Protein AF-0000000075760990 (afdb_homodimer)

Organism: Stutzerimonas stutzeri (strain A1501) (NCBI:txid379731)

Secondary structure (DSSP, 8-state):
--HHHHHHHHHHHHHHHHHHHHHHTT-HHHHHTTEEEEEEEE-SBSSS-EEHHHHHHHHHHHHHHH--S--EEEEEEEEEEEETTEEEEEEEEEEEEE-TTS-EEEEEEEEEEEEEEETTEEEEEEEEEE--B-TTT-BB-TT--SS------/--HHHHHHHHHHHHHHHHHHHHHHTT-HHHHHTTEEEEEEEE-SBSSS-EEHHHHHHHHHHHHHHH--S--EEEEEEEEEEEETTEEEEEEEEEEEEE-TTS-EEEEEEEEEEEEEEETTEEEEEEEEEE--B-TTT-BB-TT--SS------

Foldseek 3Di:
DDPVFVVVVVQVVVLVVQCQVCLQVVPLVSNLVQADQQAKECAADDDRIAGGSVRVSVVSVVVCVQQVFRKGKDWAPWDKDDDVQKIKIKTKIWIWHADPVGDIAIFIKIKMFMWGQDPNDTHTRYIHIHFDADPVVRGGPRPDDPPDPPPPD/DDPVFVVVVVQVVVLVVQCQVCLQVVPLVSNLVQADQQAKECAADDDRIAGGSVRVSVVSVVVCVQQVFRKGKDWAPWDKDDDVQKIKIKTKIWIWGADPVGDIAIFIKIKMFMWGQDPNDTHTRYIHIHFDADPVVRGGPRPDDPPPPPPPD

Structure (mmCIF, N/CA/C/O backbone):
data_AF-0000000075760990-model_v1
#
loop_
_entity.id
_entity.type
_entity.pdbx_description
1 polymer 'Ketosteroid isomerase'
#
loop_
_atom_site.group_PDB
_atom_site.id
_atom_site.type_symbol
_atom_site.label_atom_id
_atom_site.label_alt_id
_atom_site.label_comp_id
_atom_site.label_asym_id
_atom_site.label_entity_id
_atom_site.label_seq_id
_atom_site.pdbx_PDB_ins_code
_atom_site.Cartn_x
_atom_site.Cartn_y
_atom_site.Cartn_z
_atom_site.occupancy
_atom_site.B_iso_or_equiv
_atom_site.auth_seq_id
_atom_site.auth_comp_id
_atom_site.auth_asym_id
_atom_site.auth_atom_id
_atom_site.pdbx_PDB_model_num
ATOM 1 N N . MET A 1 1 ? 19.828 6.887 -15.773 1 58.31 1 MET A N 1
ATOM 2 C CA . MET A 1 1 ? 19.766 5.617 -15.062 1 58.31 1 MET A CA 1
ATOM 3 C C . MET A 1 1 ? 20.891 4.68 -15.508 1 58.31 1 MET A C 1
ATOM 5 O O . MET A 1 1 ? 21.109 4.5 -16.703 1 58.31 1 MET A O 1
ATOM 9 N N . ASN A 1 2 ? 21.781 4.129 -14.578 1 75.94 2 ASN A N 1
ATOM 10 C CA . ASN A 1 2 ? 22.906 3.303 -15 1 75.94 2 ASN A CA 1
ATOM 11 C C . ASN A 1 2 ? 22.453 1.914 -15.438 1 75.94 2 ASN A C 1
ATOM 13 O O . ASN A 1 2 ? 21.266 1.573 -15.305 1 75.94 2 ASN A O 1
ATOM 17 N N . ASN A 1 3 ? 23.25 1.277 -16.219 1 80.38 3 ASN A N 1
ATOM 18 C CA . ASN A 1 3 ? 22.953 -0.013 -16.828 1 80.38 3 ASN A CA 1
ATOM 19 C C . ASN A 1 3 ? 22.453 -1.023 -15.805 1 80.38 3 ASN A C 1
ATOM 21 O O . ASN A 1 3 ? 21.547 -1.8 -16.078 1 80.38 3 ASN A O 1
ATOM 25 N N . THR A 1 4 ? 23 -0.932 -14.664 1 82.56 4 THR A N 1
ATOM 26 C CA . THR A 1 4 ? 22.609 -1.869 -13.617 1 82.56 4 THR A CA 1
ATOM 27 C C . THR A 1 4 ? 21.172 -1.619 -13.172 1 82.56 4 THR A C 1
ATOM 29 O O . THR A 1 4 ? 20.406 -2.562 -12.977 1 82.56 4 THR A O 1
ATOM 32 N N . THR A 1 5 ? 20.859 -0.318 -13.125 1 87.06 5 THR A N 1
ATOM 33 C CA . THR A 1 5 ? 19.516 0.036 -12.719 1 87.06 5 THR A CA 1
ATOM 34 C C . THR A 1 5 ? 18.5 -0.42 -13.766 1 87.06 5 THR A C 1
ATOM 36 O O . THR A 1 5 ? 17.406 -0.891 -13.422 1 87.06 5 THR A O 1
ATOM 39 N N . ARG A 1 6 ? 18.891 -0.299 -15.016 1 91 6 ARG A N 1
ATOM 40 C CA . ARG A 1 6 ? 18 -0.724 -16.094 1 91 6 ARG A CA 1
ATOM 41 C C . ARG A 1 6 ? 17.812 -2.238 -16.078 1 91 6 ARG A C 1
ATOM 43 O O . ARG A 1 6 ? 16.719 -2.734 -16.328 1 91 6 ARG A O 1
ATOM 50 N N . GLN A 1 7 ? 18.875 -2.928 -15.805 1 93.94 7 GLN A N 1
ATOM 51 C CA . GLN A 1 7 ? 18.797 -4.383 -15.719 1 93.94 7 GLN A CA 1
ATOM 52 C C . GLN A 1 7 ? 17.922 -4.816 -14.547 1 93.94 7 GLN A C 1
ATOM 54 O O . GLN A 1 7 ? 17.141 -5.758 -14.672 1 93.94 7 GLN A O 1
ATOM 59 N N . ASP A 1 8 ? 18.125 -4.152 -13.484 1 96.94 8 ASP A N 1
ATOM 60 C CA . ASP A 1 8 ? 17.328 -4.457 -12.297 1 96.94 8 ASP A CA 1
ATOM 61 C C . ASP A 1 8 ? 15.852 -4.176 -12.547 1 96.94 8 ASP A C 1
ATOM 63 O O . ASP A 1 8 ? 14.992 -4.969 -12.164 1 96.94 8 ASP A O 1
ATOM 67 N N . GLU A 1 9 ? 15.578 -3.068 -13.164 1 97.38 9 GLU A N 1
ATOM 68 C CA . GLU A 1 9 ? 14.195 -2.744 -13.516 1 97.38 9 GLU A CA 1
ATOM 69 C C . GLU A 1 9 ? 13.594 -3.816 -14.414 1 97.38 9 GLU A C 1
ATOM 71 O O . GLU A 1 9 ? 12.453 -4.246 -14.203 1 97.38 9 GLU A O 1
ATOM 76 N N . THR A 1 10 ? 14.305 -4.25 -15.414 1 97.75 10 THR A N 1
ATOM 77 C CA . THR A 1 10 ? 13.844 -5.281 -16.328 1 97.75 10 THR A CA 1
ATOM 78 C C . THR A 1 10 ? 13.562 -6.582 -15.586 1 97.75 10 THR A C 1
ATOM 80 O O . THR A 1 10 ? 12.539 -7.227 -15.812 1 97.75 10 THR A O 1
ATOM 83 N N . ALA A 1 11 ? 14.477 -6.957 -14.695 1 97.94 11 ALA A N 1
ATOM 84 C CA . ALA A 1 11 ? 14.297 -8.18 -13.914 1 97.94 11 ALA A CA 1
ATOM 85 C C . ALA A 1 11 ? 13.023 -8.117 -13.078 1 97.94 11 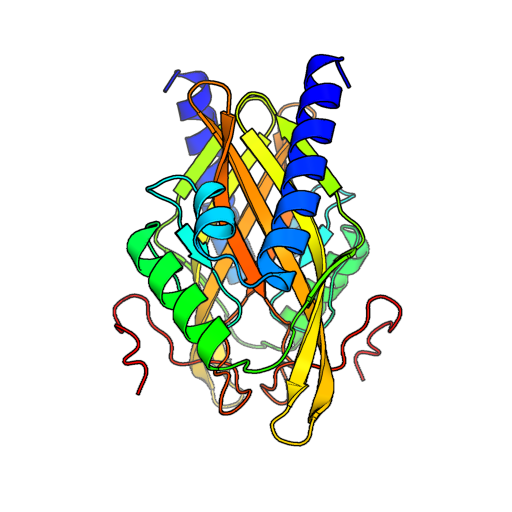ALA A C 1
ATOM 87 O O . ALA A 1 11 ? 12.273 -9.094 -13.008 1 97.94 11 ALA A O 1
ATOM 88 N N . ILE A 1 12 ? 12.758 -7.008 -12.5 1 98.56 12 ILE A N 1
ATOM 89 C CA . ILE A 1 12 ? 11.594 -6.844 -11.641 1 98.56 12 ILE A CA 1
ATOM 90 C C . ILE A 1 12 ? 10.32 -6.855 -12.477 1 98.56 12 ILE A C 1
ATOM 92 O O . ILE A 1 12 ? 9.305 -7.441 -12.078 1 98.56 12 ILE A O 1
ATOM 96 N N . ARG A 1 13 ? 10.32 -6.246 -13.656 1 98.56 13 ARG A N 1
ATOM 97 C CA . ARG A 1 13 ? 9.172 -6.305 -14.555 1 98.56 13 ARG A CA 1
ATOM 98 C C . ARG A 1 13 ? 8.891 -7.742 -14.984 1 98.56 13 ARG A C 1
ATOM 100 O O . ARG A 1 13 ? 7.727 -8.148 -15.055 1 98.56 13 ARG A O 1
ATOM 107 N N . GLN A 1 14 ? 9.938 -8.5 -15.195 1 98.5 14 GLN A N 1
ATOM 108 C CA . GLN A 1 14 ? 9.773 -9.906 -15.547 1 98.5 14 GLN A CA 1
ATOM 109 C C . GLN A 1 14 ? 9.172 -10.703 -14.391 1 98.5 14 GLN A C 1
ATOM 111 O O . GLN A 1 14 ? 8.406 -11.641 -14.602 1 98.5 14 GLN A O 1
ATOM 116 N N . LEU A 1 15 ? 9.555 -10.344 -13.211 1 98.62 15 LEU A N 1
ATOM 117 C CA . LEU A 1 15 ? 8.992 -11 -12.039 1 98.62 15 LEU A CA 1
ATOM 118 C C . LEU A 1 15 ? 7.504 -10.688 -11.906 1 98.62 15 LEU A C 1
ATOM 120 O O . LEU A 1 15 ? 6.727 -11.539 -11.469 1 98.62 15 LEU A O 1
ATOM 124 N N . HIS A 1 16 ? 7.074 -9.492 -12.266 1 98.69 16 HIS A N 1
ATOM 125 C CA . HIS A 1 16 ? 5.648 -9.18 -12.281 1 98.69 16 HIS A CA 1
ATOM 126 C C . HIS A 1 16 ? 4.914 -10.016 -13.328 1 98.69 16 HIS A C 1
ATOM 128 O O . HIS A 1 16 ? 3.82 -10.523 -13.062 1 98.69 16 HIS A O 1
ATOM 134 N N . ASP A 1 17 ? 5.52 -10.188 -14.508 1 98.5 17 ASP A N 1
ATOM 135 C CA . ASP A 1 17 ? 4.934 -11.047 -15.523 1 98.5 17 ASP A CA 1
ATOM 136 C C . ASP A 1 17 ? 4.773 -12.477 -15.016 1 98.5 17 ASP A C 1
ATOM 138 O O . ASP A 1 17 ? 3.727 -13.102 -15.211 1 98.5 17 ASP A O 1
ATOM 142 N N . ALA A 1 18 ? 5.809 -12.953 -14.391 1 98.44 18 ALA A N 1
ATOM 143 C CA . ALA A 1 18 ? 5.793 -14.312 -13.852 1 98.44 18 ALA A CA 1
ATOM 144 C C . ALA A 1 18 ? 4.715 -14.469 -12.781 1 98.44 18 ALA A C 1
ATOM 146 O O . ALA A 1 18 ? 4.086 -15.523 -12.672 1 98.44 18 ALA A O 1
ATOM 147 N N . PHE A 1 19 ? 4.539 -13.484 -12.023 1 98.5 19 PHE A N 1
ATOM 148 C CA . PHE A 1 19 ? 3.512 -13.484 -10.992 1 98.5 19 PHE A CA 1
ATOM 149 C C . PHE A 1 19 ? 2.123 -13.602 -11.602 1 98.5 19 PHE A C 1
ATOM 151 O O . PHE A 1 19 ? 1.311 -14.414 -11.156 1 98.5 19 PHE A O 1
ATOM 158 N N . GLU A 1 20 ? 1.81 -12.82 -12.625 1 97.69 20 GLU A N 1
ATOM 159 C CA . GLU A 1 20 ? 0.527 -12.883 -13.312 1 97.69 20 GLU A CA 1
ATOM 160 C C . GLU A 1 20 ? 0.263 -14.289 -13.859 1 97.69 20 GLU A C 1
ATOM 162 O O . GLU A 1 20 ? -0.843 -14.812 -13.727 1 97.69 20 GLU A O 1
ATOM 167 N N . GLN A 1 21 ? 1.281 -14.859 -14.453 1 97.5 21 GLN A N 1
ATOM 168 C CA . GLN A 1 21 ? 1.153 -16.203 -14.992 1 97.5 21 GLN A CA 1
ATOM 169 C C . GLN A 1 21 ? 0.875 -17.219 -13.883 1 97.5 21 GLN A C 1
ATOM 171 O O . GLN A 1 21 ? 0.063 -18.141 -14.062 1 97.5 21 GLN A O 1
ATOM 176 N N . ALA A 1 22 ? 1.604 -17.047 -12.75 1 97.62 22 ALA A N 1
ATOM 177 C CA . ALA A 1 22 ? 1.425 -17.953 -11.625 1 97.62 22 ALA A CA 1
ATOM 178 C C . ALA A 1 22 ? 0.008 -17.859 -11.062 1 97.62 22 ALA A C 1
ATOM 180 O O . ALA A 1 22 ? -0.585 -18.875 -10.695 1 97.62 22 ALA A O 1
ATOM 181 N N . ILE A 1 23 ? -0.559 -16.703 -10.992 1 96.19 23 ILE A N 1
ATOM 182 C CA . ILE A 1 23 ? -1.923 -16.5 -10.516 1 96.19 23 ILE A CA 1
ATOM 183 C C . ILE A 1 23 ? -2.904 -17.188 -11.461 1 96.19 23 ILE A C 1
ATOM 185 O O . ILE A 1 23 ? -3.791 -17.922 -11.016 1 96.19 23 ILE A O 1
ATOM 189 N N . GLY A 1 24 ? -2.766 -16.922 -12.766 1 94.19 24 GLY A N 1
ATOM 190 C CA . GLY A 1 24 ? -3.637 -17.562 -13.742 1 94.19 24 GLY A CA 1
ATOM 191 C C . GLY A 1 24 ? -3.617 -19.078 -13.664 1 94.19 24 GLY A C 1
ATOM 192 O O . GLY A 1 24 ? -4.645 -19.719 -13.875 1 94.19 24 GLY A O 1
ATOM 193 N N . ALA A 1 25 ? -2.471 -19.625 -13.352 1 94.88 25 ALA A N 1
ATOM 194 C CA . ALA A 1 25 ? -2.295 -21.062 -13.25 1 94.88 25 ALA A CA 1
ATOM 195 C C . ALA A 1 25 ? -2.646 -21.578 -11.859 1 94.88 25 ALA A C 1
ATOM 197 O O . ALA A 1 25 ? -2.584 -22.781 -11.586 1 94.88 25 ALA A O 1
ATOM 198 N N . LYS A 1 26 ? -2.91 -20.688 -10.953 1 94.56 26 LYS A N 1
ATOM 199 C CA . LYS A 1 26 ? -3.117 -20.984 -9.539 1 94.56 26 LYS A CA 1
ATOM 200 C C . LYS A 1 26 ? -1.953 -21.797 -8.977 1 94.56 26 LYS A C 1
ATOM 202 O O . LYS A 1 26 ? -2.16 -22.781 -8.258 1 94.56 26 LYS A O 1
ATOM 207 N N . ASP A 1 27 ? -0.827 -21.438 -9.398 1 97 27 ASP A N 1
ATOM 208 C CA . ASP A 1 27 ? 0.407 -22.078 -8.953 1 97 27 ASP A CA 1
ATOM 209 C C . ASP A 1 27 ? 0.958 -21.406 -7.699 1 97 27 ASP A C 1
ATOM 211 O O . ASP A 1 27 ? 1.778 -20.5 -7.789 1 97 27 ASP A O 1
ATOM 215 N N . LEU A 1 28 ? 0.534 -21.906 -6.547 1 97.69 28 LEU A N 1
ATOM 216 C CA . LEU A 1 28 ? 0.852 -21.281 -5.266 1 97.69 28 LEU A CA 1
ATOM 217 C C . LEU A 1 28 ? 2.355 -21.312 -5.012 1 97.69 28 LEU A C 1
ATOM 219 O O . LEU A 1 28 ? 2.916 -20.328 -4.5 1 97.69 28 LEU A O 1
ATOM 223 N N . ASP A 1 29 ? 3.002 -22.344 -5.332 1 98.44 29 ASP A N 1
ATOM 224 C CA . ASP A 1 29 ? 4.441 -22.438 -5.109 1 98.44 29 ASP A CA 1
ATOM 225 C C . ASP A 1 29 ? 5.188 -21.359 -5.887 1 98.44 29 ASP A C 1
ATOM 227 O O . ASP A 1 29 ? 6.109 -20.719 -5.359 1 98.44 29 ASP A O 1
ATOM 231 N N . ARG A 1 30 ? 4.859 -21.156 -7.133 1 98.19 30 ARG A N 1
ATOM 232 C CA . ARG A 1 30 ? 5.492 -20.141 -7.953 1 98.19 30 ARG A CA 1
ATOM 233 C C . ARG A 1 30 ? 5.207 -18.734 -7.398 1 98.19 30 ARG A C 1
ATOM 235 O O . ARG A 1 30 ? 6.074 -17.859 -7.434 1 98.19 30 ARG A O 1
ATOM 242 N N . ILE A 1 31 ? 3.99 -18.531 -6.926 1 98.38 31 ILE A N 1
ATOM 243 C CA . ILE A 1 31 ? 3.643 -17.266 -6.301 1 98.38 31 ILE A CA 1
ATOM 244 C C . ILE A 1 31 ? 4.52 -17.031 -5.074 1 98.38 31 ILE A C 1
ATOM 246 O O . ILE A 1 31 ? 5.172 -15.992 -4.953 1 98.38 31 ILE A O 1
ATOM 250 N N . MET A 1 32 ? 4.609 -18.016 -4.219 1 98.62 32 MET A N 1
ATOM 251 C CA . MET A 1 32 ? 5.293 -17.859 -2.938 1 98.62 32 MET A CA 1
ATOM 252 C C . MET A 1 32 ? 6.797 -17.734 -3.135 1 98.62 32 MET A C 1
ATOM 254 O O . MET A 1 32 ? 7.484 -17.125 -2.316 1 98.62 32 MET A O 1
ATOM 258 N N . ALA A 1 33 ? 7.344 -18.25 -4.23 1 98.19 33 ALA A N 1
ATOM 259 C CA . ALA A 1 33 ? 8.773 -18.203 -4.516 1 98.19 33 ALA A CA 1
ATOM 260 C C . ALA A 1 33 ? 9.266 -16.766 -4.668 1 98.19 33 ALA A C 1
ATOM 262 O O . ALA A 1 33 ? 10.469 -16.5 -4.594 1 98.19 33 ALA A O 1
ATOM 263 N N . GLN A 1 34 ? 8.406 -15.852 -4.855 1 98.5 34 GLN A N 1
ATOM 264 C CA . GLN A 1 34 ? 8.812 -14.469 -5.066 1 98.5 34 GLN A CA 1
ATOM 265 C C . GLN A 1 34 ? 9 -13.742 -3.734 1 98.5 34 GLN A C 1
ATOM 267 O O . GLN A 1 34 ? 9.609 -12.664 -3.688 1 98.5 34 GLN A O 1
ATOM 272 N N . TYR A 1 35 ? 8.453 -14.312 -2.684 1 98.75 35 TYR A N 1
ATOM 273 C CA . TYR A 1 35 ? 8.461 -13.594 -1.411 1 98.75 35 TYR A CA 1
ATOM 274 C C . TYR A 1 35 ? 9.68 -13.969 -0.583 1 98.75 35 TYR A C 1
ATOM 276 O O . TYR A 1 35 ? 10.117 -15.125 -0.588 1 98.75 35 TYR A O 1
ATOM 284 N N . ALA A 1 36 ? 10.297 -12.977 0.121 1 98.69 36 ALA A N 1
ATOM 285 C CA . ALA A 1 36 ? 11.258 -13.258 1.19 1 98.69 36 ALA A CA 1
ATOM 286 C C . ALA A 1 36 ? 10.578 -13.977 2.354 1 98.69 36 ALA A C 1
ATOM 288 O O . ALA A 1 36 ? 9.391 -13.773 2.609 1 98.69 36 ALA A O 1
ATOM 289 N N . PRO A 1 37 ? 11.312 -14.758 3.102 1 98.12 37 PRO A N 1
ATOM 290 C CA . PRO A 1 37 ? 10.711 -15.5 4.211 1 98.12 37 PRO A CA 1
ATOM 291 C C . PRO A 1 37 ? 10.062 -14.594 5.254 1 98.12 37 PRO A C 1
ATOM 293 O O . PRO A 1 37 ? 9.102 -14.992 5.91 1 98.12 37 PRO A O 1
ATOM 296 N N . ASP A 1 38 ? 10.547 -13.367 5.395 1 98.19 38 ASP A N 1
ATOM 297 C CA . ASP A 1 38 ? 10.07 -12.453 6.426 1 98.19 38 ASP A CA 1
ATOM 298 C C . ASP A 1 38 ? 9.156 -11.383 5.832 1 98.19 38 ASP A C 1
ATOM 300 O O . ASP A 1 38 ? 9.023 -10.289 6.383 1 98.19 38 ASP A O 1
ATOM 304 N N . VAL A 1 39 ? 8.562 -11.68 4.684 1 98.75 39 VAL A N 1
ATOM 305 C CA . VAL A 1 39 ? 7.656 -10.742 4.027 1 98.75 39 VAL A CA 1
ATOM 306 C C . VAL A 1 39 ? 6.574 -10.289 5.008 1 98.75 39 VAL A C 1
ATOM 308 O O . VAL A 1 39 ? 6.09 -11.086 5.816 1 98.75 39 VAL A O 1
ATOM 311 N N . VAL A 1 40 ? 6.234 -9.039 4.98 1 98.75 40 VAL A N 1
ATOM 312 C CA . VAL A 1 40 ? 5.035 -8.5 5.609 1 98.75 40 VAL A CA 1
ATOM 313 C C . VAL A 1 40 ? 4.082 -7.969 4.539 1 98.75 40 VAL A C 1
ATOM 315 O O . VAL A 1 40 ? 4.453 -7.102 3.744 1 98.75 40 VAL A O 1
ATOM 318 N N . ALA A 1 41 ? 2.873 -8.516 4.57 1 98.75 41 ALA A N 1
ATOM 319 C CA . ALA A 1 41 ? 1.941 -8.195 3.49 1 98.75 41 ALA A CA 1
ATOM 320 C C . ALA A 1 41 ? 0.675 -7.539 4.031 1 98.75 41 ALA A C 1
ATOM 322 O O . ALA A 1 41 ? 0.163 -7.938 5.082 1 98.75 41 ALA A O 1
ATOM 323 N N . PHE A 1 42 ? 0.273 -6.496 3.371 1 98.62 42 PHE A N 1
ATOM 324 C CA . PHE A 1 42 ? -1.024 -5.848 3.527 1 98.62 42 PHE A CA 1
ATOM 325 C C . PHE A 1 42 ? -1.945 -6.195 2.363 1 98.62 42 PHE A C 1
ATOM 327 O O . PHE A 1 42 ? -1.968 -5.492 1.352 1 98.62 42 PHE A O 1
ATOM 334 N N . ASP A 1 43 ? -2.695 -7.281 2.484 1 97.56 43 ASP A N 1
ATOM 335 C CA . ASP A 1 43 ? -3.586 -7.699 1.405 1 97.56 43 ASP A CA 1
ATOM 336 C C . ASP A 1 43 ? -4.906 -6.93 1.455 1 97.56 43 ASP A C 1
ATOM 338 O O . ASP A 1 43 ? -5.25 -6.344 2.484 1 97.56 43 ASP A O 1
ATOM 342 N N . ALA A 1 44 ? -5.629 -6.922 0.303 1 95.38 44 ALA A N 1
ATOM 343 C CA . ALA A 1 44 ? -6.906 -6.219 0.234 1 95.38 44 ALA A CA 1
ATOM 344 C C . ALA A 1 44 ? -7.949 -6.883 1.13 1 95.38 44 ALA A C 1
ATOM 346 O O . ALA A 1 44 ? -8.859 -6.223 1.627 1 95.38 44 ALA A O 1
ATOM 347 N N . VAL A 1 45 ? -7.797 -8.172 1.292 1 90.81 45 VAL A N 1
ATOM 348 C CA . VAL A 1 45 ? -8.82 -8.992 1.929 1 90.81 45 VAL A CA 1
ATOM 349 C C . VAL A 1 45 ? -8.305 -9.523 3.26 1 90.81 45 VAL A C 1
ATOM 351 O O . VAL A 1 45 ? -7.152 -9.961 3.354 1 90.81 45 VAL A O 1
ATOM 354 N N . GLY A 1 46 ? -9.281 -9.391 4.227 1 88 46 GLY A N 1
ATOM 355 C CA . GLY A 1 46 ? -9.031 -10.188 5.414 1 88 46 GLY A CA 1
ATOM 356 C C . GLY A 1 46 ? -8.312 -9.414 6.508 1 88 46 GLY A C 1
ATOM 357 O O . GLY A 1 46 ? -8.781 -8.359 6.941 1 88 46 GLY A O 1
ATOM 358 N N . ALA A 1 47 ? -7.082 -9.867 6.934 1 90 47 ALA A N 1
ATOM 359 C CA . ALA A 1 47 ? -6.383 -9.406 8.133 1 90 47 ALA A CA 1
ATOM 360 C C . ALA A 1 47 ? -5.688 -8.07 7.879 1 90 47 ALA A C 1
ATOM 362 O O . ALA A 1 47 ? -5.43 -7.703 6.73 1 90 47 ALA A O 1
ATOM 363 N N . LEU A 1 48 ? -5.391 -7.426 8.953 1 95.12 48 LEU A N 1
ATOM 364 C CA . LEU A 1 48 ? -4.672 -6.156 8.898 1 95.12 48 LEU A CA 1
ATOM 365 C C . LEU A 1 48 ? -3.285 -6.348 8.289 1 95.12 48 LEU A C 1
ATOM 367 O O . LEU A 1 48 ? -2.797 -5.477 7.562 1 95.12 48 LEU A O 1
ATOM 371 N N . GLN A 1 49 ? -2.699 -7.426 8.633 1 97.38 49 GLN A N 1
ATOM 372 C CA . GLN A 1 49 ? -1.39 -7.742 8.07 1 97.38 49 GLN A CA 1
ATOM 373 C C . GLN A 1 49 ? -1.1 -9.234 8.156 1 97.38 49 GLN A C 1
ATOM 375 O O . GLN A 1 49 ? -1.681 -9.945 8.984 1 97.38 49 GLN A O 1
ATOM 380 N N . PHE A 1 50 ? -0.284 -9.758 7.281 1 97.62 50 PHE A N 1
ATOM 381 C CA . PHE A 1 50 ? 0.275 -11.109 7.273 1 97.62 50 PHE A CA 1
ATOM 382 C C . PHE A 1 50 ? 1.788 -11.062 7.457 1 97.62 50 PHE A C 1
ATOM 384 O O . PHE A 1 50 ? 2.484 -10.344 6.742 1 97.62 50 PHE A O 1
ATOM 391 N N . LYS A 1 51 ? 2.248 -11.875 8.406 1 97.88 51 LYS A N 1
ATOM 392 C CA . LYS A 1 51 ? 3.672 -11.852 8.719 1 97.88 51 LYS A CA 1
ATOM 393 C C . LYS A 1 51 ? 4.332 -13.188 8.383 1 97.88 51 LYS A C 1
ATOM 395 O O . LYS A 1 51 ? 4.004 -14.219 8.977 1 97.88 51 LYS A O 1
ATOM 400 N N . GLY A 1 52 ? 5.215 -13.062 7.383 1 98.44 52 GLY A N 1
ATOM 401 C CA . GLY A 1 52 ? 5.961 -14.25 6.98 1 98.44 52 GLY A CA 1
ATOM 402 C C . GLY A 1 52 ? 5.277 -15.039 5.883 1 98.44 52 GLY A C 1
ATOM 403 O O . GLY A 1 52 ? 4.066 -14.914 5.68 1 98.44 52 GLY A O 1
ATOM 404 N N . VAL A 1 53 ? 6.09 -15.875 5.211 1 98.31 53 VAL A N 1
ATOM 405 C CA . VAL A 1 53 ? 5.625 -16.578 4.027 1 98.31 53 VAL A CA 1
ATOM 406 C C . VAL A 1 53 ? 4.594 -17.641 4.43 1 98.31 53 VAL A C 1
ATOM 408 O O . VAL A 1 53 ? 3.678 -17.953 3.666 1 98.31 53 VAL A O 1
ATOM 411 N N . ALA A 1 54 ? 4.734 -18.188 5.586 1 98.31 54 ALA A N 1
ATOM 412 C CA . ALA A 1 54 ? 3.785 -19.219 6 1 98.31 54 ALA A CA 1
ATOM 413 C C . ALA A 1 54 ? 2.375 -18.656 6.109 1 98.31 54 ALA A C 1
ATOM 415 O O . ALA A 1 54 ? 1.426 -19.203 5.555 1 98.31 54 ALA A O 1
ATOM 416 N N . GLU A 1 55 ? 2.23 -17.547 6.809 1 97.94 55 GLU A N 1
ATOM 417 C CA . GLU A 1 55 ? 0.931 -16.906 6.961 1 97.94 55 GLU A CA 1
ATOM 418 C C . GLU A 1 55 ? 0.392 -16.438 5.613 1 97.94 55 GLU A C 1
ATOM 420 O O . GLU A 1 55 ? -0.797 -16.578 5.328 1 97.94 55 GLU A O 1
ATOM 425 N N . TYR A 1 56 ? 1.237 -15.914 4.824 1 98.38 56 TYR A N 1
ATOM 426 C CA . TYR A 1 56 ? 0.774 -15.359 3.559 1 98.38 56 TYR A CA 1
ATOM 427 C C . TYR A 1 56 ? 0.425 -16.469 2.568 1 98.38 56 TYR A C 1
ATOM 429 O O . TYR A 1 56 ? -0.484 -16.312 1.75 1 98.38 56 TYR A O 1
ATOM 437 N N . ARG A 1 57 ? 1.167 -17.562 2.645 1 98.56 57 ARG A N 1
ATOM 438 C CA . ARG A 1 57 ? 0.802 -18.719 1.84 1 98.56 57 ARG A CA 1
ATOM 439 C C . ARG A 1 57 ? -0.603 -19.203 2.184 1 98.56 57 ARG A C 1
ATOM 441 O O . ARG A 1 57 ? -1.398 -19.5 1.289 1 98.56 57 ARG A O 1
ATOM 448 N N . ALA A 1 58 ? -0.854 -19.297 3.459 1 98 58 ALA A N 1
ATOM 449 C CA . ALA A 1 58 ? -2.18 -19.719 3.896 1 98 58 ALA A CA 1
ATOM 450 C C . ALA A 1 58 ? -3.26 -18.781 3.377 1 98 58 ALA A C 1
ATOM 452 O O . ALA A 1 58 ? -4.344 -19.219 2.99 1 98 58 ALA A O 1
ATOM 453 N N . HIS A 1 59 ? -2.977 -17.562 3.385 1 96.69 59 HIS A N 1
ATOM 454 C CA . HIS A 1 59 ? -3.928 -16.562 2.881 1 96.69 59 HIS A CA 1
ATOM 455 C C . HIS A 1 59 ? -4.164 -16.75 1.385 1 96.69 59 HIS A C 1
ATOM 457 O O . HIS A 1 59 ? -5.309 -16.766 0.932 1 96.69 59 HIS A O 1
ATOM 463 N N . TRP A 1 60 ? -3.102 -16.828 0.59 1 96.5 60 TRP A N 1
ATOM 464 C CA . TRP A 1 60 ? -3.234 -17.047 -0.847 1 96.5 60 TRP A CA 1
ATOM 465 C C . TRP A 1 60 ? -4.031 -18.312 -1.136 1 96.5 60 TRP A C 1
ATOM 467 O O . TRP A 1 60 ? -4.863 -18.344 -2.049 1 96.5 60 TRP A O 1
ATOM 477 N N . GLN A 1 61 ? -3.744 -19.312 -0.359 1 96 61 GLN A N 1
ATOM 478 C CA . GLN A 1 61 ? -4.484 -20.562 -0.517 1 96 61 GLN A CA 1
ATOM 479 C C . GLN A 1 61 ? -5.98 -20.344 -0.296 1 96 61 GLN A C 1
ATOM 481 O O . GLN A 1 61 ? -6.805 -20.844 -1.071 1 96 61 GLN A O 1
ATOM 486 N N . ARG A 1 62 ? -6.316 -19.672 0.702 1 93 62 ARG A N 1
ATOM 487 C CA . ARG A 1 62 ? -7.715 -19.375 0.995 1 93 62 ARG A CA 1
ATOM 488 C C . ARG A 1 62 ? -8.352 -18.562 -0.131 1 93 62 ARG A C 1
ATOM 490 O O . ARG A 1 62 ? -9.5 -18.812 -0.508 1 93 62 ARG A O 1
ATOM 497 N N . CYS A 1 63 ? -7.688 -17.609 -0.646 1 91.44 63 CYS A N 1
ATOM 498 C CA . CYS A 1 63 ? -8.188 -16.797 -1.746 1 91.44 63 CYS A CA 1
ATOM 499 C C . CYS A 1 63 ? -8.492 -17.656 -2.969 1 91.44 63 CYS A C 1
ATOM 501 O O . CYS A 1 63 ? -9.508 -17.469 -3.631 1 91.44 63 CYS A O 1
ATOM 503 N N . PHE A 1 64 ? -7.605 -18.594 -3.248 1 90.69 64 PHE A N 1
ATOM 504 C CA . PHE A 1 64 ? -7.812 -19.469 -4.391 1 90.69 64 PHE A CA 1
ATOM 505 C C . PHE A 1 64 ? -9.023 -20.375 -4.164 1 90.69 64 PHE A C 1
ATOM 507 O O . PHE A 1 64 ? -9.734 -20.703 -5.109 1 90.69 64 PHE A O 1
ATOM 514 N N . GLU A 1 65 ? -9.234 -20.719 -2.982 1 87.62 65 GLU A N 1
ATOM 515 C CA . GLU A 1 65 ? -10.375 -21.578 -2.652 1 87.62 65 GLU A CA 1
ATOM 516 C C . GLU A 1 65 ? -11.688 -20.812 -2.773 1 87.62 65 GLU A C 1
ATOM 518 O O . GLU A 1 65 ? -12.719 -21.391 -3.115 1 87.62 65 GLU A O 1
ATOM 523 N N . PHE A 1 66 ? -11.609 -19.641 -2.447 1 82.38 66 PHE A N 1
ATOM 524 C CA . PHE A 1 66 ? -12.805 -18.812 -2.525 1 82.38 66 PHE A CA 1
ATOM 525 C C . PHE A 1 66 ? -13.133 -18.469 -3.975 1 82.38 66 PHE A C 1
ATOM 527 O O . PHE A 1 66 ? -14.312 -18.422 -4.352 1 82.38 66 PHE A O 1
ATOM 534 N N . CYS A 1 67 ? -12.141 -18.25 -4.707 1 78.31 67 CYS A N 1
ATOM 535 C CA . CYS A 1 67 ? -12.328 -17.938 -6.121 1 78.31 67 CYS A CA 1
ATOM 536 C C . CYS A 1 67 ? -12.219 -19.188 -6.977 1 78.31 67 CYS A C 1
ATOM 538 O O . CYS A 1 67 ? -11.141 -19.531 -7.465 1 78.31 67 CYS A O 1
ATOM 540 N N . GLN A 1 68 ? -13.188 -19.938 -7.238 1 72.62 68 GLN A N 1
ATOM 541 C CA . GLN A 1 68 ? -13.203 -21.25 -7.859 1 72.62 68 GLN A CA 1
ATOM 542 C C . GLN A 1 68 ? -12.93 -21.156 -9.359 1 72.62 68 GLN A C 1
ATOM 544 O O . GLN A 1 68 ? -12.438 -22.109 -9.969 1 72.62 68 GLN A O 1
ATOM 549 N N . GLY A 1 69 ? -13.125 -20.078 -9.961 1 77.25 69 GLY A N 1
ATOM 550 C CA . GLY A 1 69 ? -12.891 -19.953 -11.391 1 77.25 69 GLY A CA 1
ATOM 551 C C . GLY A 1 69 ? -11.508 -19.406 -11.719 1 77.25 69 GLY A C 1
ATOM 552 O O . GLY A 1 69 ? -10.688 -19.203 -10.82 1 77.25 69 GLY A O 1
ATOM 553 N N . GLU A 1 70 ? -11.203 -19.531 -13.062 1 84.12 70 GLU A N 1
ATOM 554 C CA . GLU A 1 70 ? -9.945 -18.953 -13.523 1 84.12 70 GLU A CA 1
ATOM 555 C C . GLU A 1 70 ? -9.883 -17.453 -13.242 1 84.12 70 GLU A C 1
ATOM 557 O O . GLU A 1 70 ? -10.609 -16.672 -13.852 1 84.12 70 GLU A O 1
ATOM 562 N N . GLY A 1 71 ? -9.148 -17.141 -12.227 1 86.88 71 GLY A N 1
ATOM 563 C CA . GLY A 1 71 ? -8.938 -15.727 -11.938 1 86.88 71 GLY A CA 1
ATOM 564 C C . GLY A 1 71 ? -7.746 -15.141 -12.664 1 86.88 71 GLY A C 1
ATOM 565 O O . GLY A 1 71 ? -7.004 -15.859 -13.336 1 86.88 71 GLY A O 1
ATOM 566 N N . PHE A 1 72 ? -7.676 -13.859 -12.648 1 92.06 72 PHE A N 1
ATOM 567 C CA . PHE A 1 72 ? -6.547 -13.195 -13.289 1 92.06 72 PHE A CA 1
ATOM 568 C C . PHE A 1 72 ? -6.16 -11.93 -12.531 1 92.06 72 PHE A C 1
ATOM 570 O O . PHE A 1 72 ? -6.977 -11.367 -11.797 1 92.06 72 PHE A O 1
ATOM 577 N N . PHE A 1 73 ? -4.934 -11.594 -12.633 1 95.75 73 PHE A N 1
ATOM 578 C CA . PHE A 1 73 ? -4.348 -10.297 -12.328 1 95.75 73 PHE A CA 1
ATOM 579 C C . PHE A 1 73 ? -3.654 -9.719 -13.555 1 95.75 73 PHE A C 1
ATOM 581 O O . PHE A 1 73 ? -2.811 -10.375 -14.172 1 95.75 73 PHE A O 1
ATOM 588 N N . GLU A 1 74 ? -4.051 -8.578 -13.898 1 96.56 74 GLU A N 1
ATOM 589 C CA . GLU A 1 74 ? -3.393 -7.84 -14.977 1 96.56 74 GLU A CA 1
ATOM 590 C C . GLU A 1 74 ? -2.779 -6.543 -14.453 1 96.56 74 GLU A C 1
ATOM 592 O O . GLU A 1 74 ? -3.48 -5.703 -13.891 1 96.56 74 GLU A O 1
ATOM 597 N N . THR A 1 75 ? -1.525 -6.449 -14.688 1 97.81 75 THR A N 1
ATOM 598 C CA . THR A 1 75 ? -0.799 -5.285 -14.195 1 97.81 75 THR A CA 1
ATOM 599 C C . THR A 1 75 ? -0.884 -4.129 -15.188 1 97.81 75 THR A C 1
ATOM 601 O O . THR A 1 75 ? -0.585 -4.301 -16.375 1 97.81 75 THR A O 1
ATOM 604 N N . HIS A 1 76 ? -1.277 -2.998 -14.727 1 97.31 76 HIS A N 1
ATOM 605 C CA . HIS A 1 76 ? -1.354 -1.758 -15.492 1 97.31 76 HIS A CA 1
ATOM 606 C C . HIS A 1 76 ? -0.575 -0.64 -14.805 1 97.31 76 HIS A C 1
ATOM 608 O O . HIS A 1 76 ? -0.467 -0.615 -13.578 1 97.31 76 HIS A O 1
ATOM 614 N N . GLU A 1 77 ? 0.042 0.303 -15.602 1 97.56 77 GLU A N 1
ATOM 615 C CA . GLU A 1 77 ? 0.76 1.487 -15.141 1 97.56 77 GLU A CA 1
ATOM 616 C C . GLU A 1 77 ? 1.868 1.114 -14.156 1 97.56 77 GLU A C 1
ATOM 618 O O . GLU A 1 77 ? 2.012 1.744 -13.109 1 97.56 77 GLU A O 1
ATOM 623 N N . LEU A 1 78 ? 2.562 0.05 -14.508 1 98.62 78 LEU A N 1
ATOM 624 C CA . LEU A 1 78 ? 3.66 -0.4 -13.664 1 98.62 78 LEU A CA 1
ATOM 625 C C . LEU A 1 78 ? 4.812 0.6 -13.688 1 98.62 78 LEU A C 1
ATOM 627 O O . LEU A 1 78 ? 5.273 0.992 -14.758 1 98.62 78 LEU A O 1
ATOM 631 N N . HIS A 1 79 ? 5.156 1.1 -12.523 1 98.62 79 HIS A N 1
ATOM 632 C CA . HIS A 1 79 ? 6.352 1.918 -12.336 1 98.62 79 HIS A CA 1
ATOM 633 C C . HIS A 1 79 ? 7.316 1.273 -11.352 1 98.62 79 HIS A C 1
ATOM 635 O O . HIS A 1 79 ? 6.91 0.855 -10.266 1 98.62 79 HIS A O 1
ATOM 641 N N . VAL A 1 80 ? 8.578 1.166 -11.766 1 98.62 80 VAL A N 1
ATOM 642 C CA . VAL A 1 80 ? 9.594 0.525 -10.938 1 98.62 80 VAL A CA 1
ATOM 643 C C . VAL A 1 80 ? 10.711 1.52 -10.625 1 98.62 80 VAL A C 1
ATOM 645 O O . VAL A 1 80 ? 11.305 2.1 -11.539 1 98.62 80 VAL A O 1
ATOM 648 N N . ASP A 1 81 ? 10.938 1.758 -9.328 1 97.88 81 ASP A N 1
ATOM 649 C CA . ASP A 1 81 ? 12.094 2.508 -8.844 1 97.88 81 ASP A CA 1
ATOM 650 C C . ASP A 1 81 ? 13.133 1.577 -8.227 1 97.88 81 ASP A C 1
ATOM 652 O O . ASP A 1 81 ? 12.797 0.703 -7.426 1 97.88 81 ASP A O 1
ATOM 656 N N . VAL A 1 82 ? 14.336 1.778 -8.625 1 97.31 82 VAL A N 1
ATOM 657 C CA . VAL A 1 82 ? 15.414 0.964 -8.078 1 97.31 82 VAL A CA 1
ATOM 658 C C . VAL A 1 82 ? 16.438 1.862 -7.398 1 97.31 82 VAL A C 1
ATOM 660 O O . VAL A 1 82 ? 16.859 2.881 -7.957 1 97.31 82 VAL A O 1
ATOM 663 N N . GLY A 1 83 ? 16.859 1.521 -6.176 1 94.69 83 GLY A N 1
ATOM 664 C CA . GLY A 1 83 ? 17.922 2.168 -5.414 1 94.69 83 GLY A CA 1
ATOM 665 C C . GLY A 1 83 ? 18.766 1.19 -4.625 1 94.69 83 GLY A C 1
ATOM 666 O O . GLY A 1 83 ? 18.422 0.814 -3.506 1 94.69 83 GLY A O 1
ATOM 667 N N . GLY A 1 84 ? 19.969 0.929 -5.199 1 92.75 84 GLY A N 1
ATOM 668 C CA . GLY A 1 84 ? 20.812 -0.045 -4.535 1 92.75 84 GLY A CA 1
ATOM 669 C C . GLY A 1 84 ? 20.188 -1.42 -4.438 1 92.75 84 GLY A C 1
ATOM 670 O O . GLY A 1 84 ? 19.781 -2.002 -5.449 1 92.75 84 GLY A O 1
ATOM 671 N N . GLU A 1 85 ? 20.031 -1.853 -3.195 1 95.31 85 GLU A N 1
ATOM 672 C CA . GLU A 1 85 ? 19.531 -3.201 -2.949 1 95.31 85 GLU A CA 1
ATOM 673 C C . GLU A 1 85 ? 18.031 -3.188 -2.654 1 95.31 85 GLU A C 1
ATOM 675 O O . GLU A 1 85 ? 17.484 -4.188 -2.193 1 95.31 85 GLU A O 1
ATOM 680 N N . LEU A 1 86 ? 17.422 -2.047 -2.883 1 97.81 86 LEU A N 1
ATOM 681 C CA . LEU A 1 86 ? 15.984 -1.91 -2.715 1 97.81 86 LEU A CA 1
ATOM 682 C C . LEU A 1 86 ? 15.32 -1.483 -4.02 1 97.81 86 LEU A C 1
ATOM 684 O O . LEU A 1 86 ? 15.953 -0.822 -4.852 1 97.81 86 LEU A O 1
ATOM 688 N N . ALA A 1 87 ? 14.141 -1.876 -4.188 1 98.56 87 ALA A N 1
ATOM 689 C CA . ALA A 1 87 ? 13.305 -1.412 -5.293 1 98.56 87 ALA A CA 1
ATOM 690 C C . ALA A 1 87 ? 11.836 -1.364 -4.887 1 98.56 87 ALA A C 1
ATOM 692 O O . ALA A 1 87 ? 11.438 -1.997 -3.906 1 98.56 87 ALA A O 1
ATOM 693 N N . CYS A 1 88 ? 11.109 -0.58 -5.602 1 98.75 88 CYS A N 1
ATOM 694 C CA . CYS A 1 88 ? 9.672 -0.48 -5.379 1 98.75 88 CYS A CA 1
ATOM 695 C C . CYS A 1 88 ? 8.906 -0.5 -6.695 1 98.75 88 CYS A C 1
ATOM 697 O O . CYS A 1 88 ? 9.297 0.172 -7.652 1 98.75 88 CYS A O 1
ATOM 699 N N . SER A 1 89 ? 7.906 -1.312 -6.703 1 98.88 89 SER A N 1
ATOM 700 C CA . SER A 1 89 ? 6.93 -1.307 -7.789 1 98.88 89 SER A CA 1
ATOM 701 C C . SER A 1 89 ? 5.594 -0.734 -7.324 1 98.88 89 SER A C 1
ATOM 703 O O . SER A 1 89 ? 5.086 -1.109 -6.266 1 98.88 89 SER A O 1
ATOM 705 N N . ARG A 1 90 ? 5.039 0.17 -8.039 1 98.75 90 ARG A N 1
ATOM 706 C CA . ARG A 1 90 ? 3.645 0.577 -7.898 1 98.75 90 ARG A CA 1
ATOM 707 C C . ARG A 1 90 ? 2.861 0.308 -9.18 1 98.75 90 ARG A C 1
ATOM 709 O O . ARG A 1 90 ? 3.393 0.465 -10.281 1 98.75 90 ARG A O 1
ATOM 716 N N . MET A 1 91 ? 1.586 -0.039 -9.008 1 98.69 91 MET A N 1
ATOM 717 C CA . MET A 1 91 ? 0.792 -0.431 -10.172 1 98.69 91 M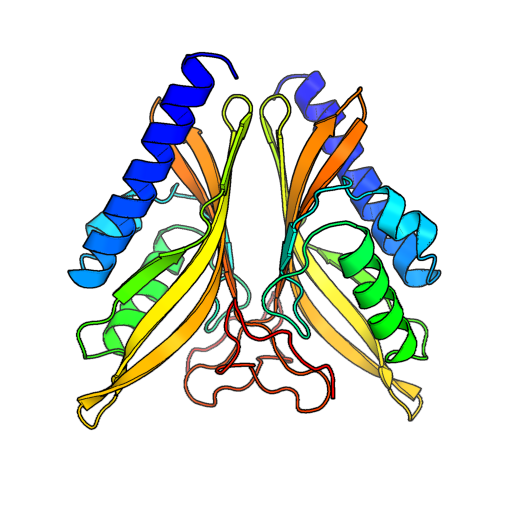ET A CA 1
ATOM 718 C C . MET A 1 91 ? -0.699 -0.369 -9.859 1 98.69 91 MET A C 1
ATOM 720 O O . MET A 1 91 ? -1.091 -0.336 -8.688 1 98.69 91 MET A O 1
ATOM 724 N N . LEU A 1 92 ? -1.467 -0.278 -10.875 1 97.94 92 LEU A N 1
ATOM 725 C CA . LEU A 1 92 ? -2.869 -0.675 -10.828 1 97.94 92 LEU A CA 1
ATOM 726 C C . LEU A 1 92 ? -3.045 -2.105 -11.328 1 97.94 92 LEU A C 1
ATOM 728 O O . LEU A 1 92 ? -2.4 -2.514 -12.297 1 97.94 92 LEU A O 1
ATOM 732 N N . THR A 1 93 ? -3.855 -2.838 -10.617 1 97.19 93 THR A N 1
ATOM 733 C CA . THR A 1 93 ? -4.098 -4.23 -10.969 1 97.19 93 THR A CA 1
ATOM 734 C C . THR A 1 93 ? -5.562 -4.453 -11.328 1 97.19 93 THR A C 1
ATOM 736 O O . THR A 1 93 ? -6.453 -4.207 -10.516 1 97.19 93 THR A O 1
ATOM 739 N N . HIS A 1 94 ? -5.801 -4.836 -12.57 1 95.56 94 HIS A N 1
ATOM 740 C CA . HIS A 1 94 ? -7.113 -5.34 -12.953 1 95.56 94 HIS A CA 1
ATOM 741 C C . HIS A 1 94 ? -7.25 -6.824 -12.633 1 95.56 94 HIS A C 1
ATOM 743 O O . HIS A 1 94 ? -6.477 -7.645 -13.133 1 95.56 94 HIS A O 1
ATOM 749 N N . CYS A 1 95 ? -8.188 -7.133 -11.773 1 93.81 95 CYS A N 1
ATOM 750 C CA . CYS A 1 95 ? -8.305 -8.516 -11.328 1 93.81 95 CYS A CA 1
ATOM 751 C C . CYS A 1 95 ? -9.75 -9 -11.414 1 93.81 95 CYS A C 1
ATOM 753 O O . CYS A 1 95 ? -10.672 -8.188 -11.508 1 93.81 95 CYS A O 1
ATOM 755 N N . GLY A 1 96 ? -9.82 -10.289 -11.547 1 89.56 96 GLY A N 1
ATOM 756 C CA . GLY A 1 96 ? -11.172 -10.828 -11.633 1 89.56 96 GLY A CA 1
ATOM 757 C C . GLY A 1 96 ? -11.203 -12.344 -11.766 1 89.56 96 GLY A C 1
ATOM 758 O O . GLY A 1 96 ? -10.156 -12.992 -11.789 1 89.56 96 GLY A O 1
ATOM 759 N N . GLY A 1 97 ? -12.469 -12.789 -11.711 1 86.94 97 GLY A N 1
ATOM 760 C CA . GLY A 1 97 ? -12.828 -14.188 -11.898 1 86.94 97 GLY A CA 1
ATOM 761 C C . GLY A 1 97 ? -14.32 -14.422 -11.961 1 86.94 97 GLY A C 1
ATOM 762 O O . GLY A 1 97 ? -15.109 -13.5 -11.742 1 86.94 97 GLY A O 1
ATOM 763 N N . PRO A 1 98 ? -14.609 -15.609 -12.391 1 86.62 98 PRO A N 1
ATOM 764 C CA . PRO A 1 98 ? -16.031 -15.938 -12.461 1 86.62 98 PRO A CA 1
ATOM 765 C C . PRO A 1 98 ? -16.672 -16.078 -11.086 1 86.62 98 PRO A C 1
ATOM 767 O O . PRO A 1 98 ? -16.016 -16.531 -10.141 1 86.62 98 PRO A O 1
ATOM 770 N N . ASN A 1 99 ? -17.906 -15.594 -10.977 1 81.12 99 ASN A N 1
ATOM 771 C CA . ASN A 1 99 ? -18.656 -15.891 -9.758 1 81.12 99 ASN A CA 1
ATOM 772 C C . ASN A 1 99 ? -19.234 -17.297 -9.797 1 81.12 99 ASN A C 1
ATOM 774 O O . ASN A 1 99 ? -18.875 -18.109 -10.656 1 81.12 99 ASN A O 1
ATOM 778 N N . ALA A 1 100 ? -20.094 -17.594 -8.789 1 80.19 100 ALA A N 1
ATOM 779 C CA . ALA A 1 100 ? -20.672 -18.922 -8.672 1 80.19 100 ALA A CA 1
ATOM 780 C C . ALA A 1 100 ? -21.531 -19.25 -9.898 1 80.19 100 ALA A C 1
ATOM 782 O O . ALA A 1 100 ? -21.656 -20.422 -10.266 1 80.19 100 ALA A O 1
ATOM 783 N N . GLU A 1 101 ? -22.062 -18.219 -10.578 1 85.88 101 GLU A N 1
ATOM 784 C CA . GLU A 1 101 ? -22.922 -18.391 -11.742 1 85.88 101 GLU A CA 1
ATOM 785 C C . GLU A 1 101 ? -22.109 -18.391 -13.031 1 85.88 101 GLU A C 1
ATOM 787 O O . GLU A 1 101 ? -22.656 -18.531 -14.125 1 85.88 101 GLU A O 1
ATOM 792 N N . GLY A 1 102 ? -20.875 -18.234 -12.898 1 84.56 102 GLY A N 1
ATOM 793 C CA . GLY A 1 102 ? -20.016 -18.234 -14.07 1 84.56 102 GLY A CA 1
ATOM 794 C C . GLY A 1 102 ? -19.859 -16.859 -14.695 1 84.56 102 GLY A C 1
ATOM 795 O O . GLY A 1 102 ? -19.188 -16.719 -15.719 1 84.56 102 GLY A O 1
ATOM 796 N N . GLU A 1 103 ? -20.422 -15.828 -14.086 1 87.94 103 GLU A N 1
ATOM 797 C CA . GLU A 1 103 ? -20.297 -14.461 -14.586 1 87.94 103 GLU A CA 1
ATOM 798 C C . GLU A 1 103 ? -18.984 -13.828 -14.141 1 87.94 103 GLU A C 1
ATOM 800 O O . GLU A 1 103 ? -18.609 -13.914 -12.969 1 87.94 103 GLU A O 1
ATOM 805 N N . MET A 1 104 ? -18.375 -13.133 -15.117 1 87.94 104 MET A N 1
ATOM 806 C CA . MET A 1 104 ? -17.094 -12.5 -14.812 1 87.94 104 MET A CA 1
ATOM 807 C C . MET A 1 104 ? -17.281 -11.273 -13.93 1 87.94 104 MET A C 1
ATOM 809 O O . MET A 1 104 ? -18.062 -10.383 -14.266 1 87.94 104 MET A O 1
ATOM 813 N N . GLN A 1 105 ? -16.609 -11.328 -12.82 1 86.81 105 GLN A N 1
ATOM 814 C CA . GLN A 1 105 ? -16.531 -10.164 -11.945 1 86.81 105 GLN A CA 1
ATOM 815 C C . GLN A 1 105 ? -15.109 -9.609 -11.898 1 86.81 105 GLN A C 1
ATOM 817 O O . GLN A 1 105 ? -14.141 -10.367 -11.781 1 86.81 105 GLN A O 1
ATOM 822 N N . THR A 1 106 ? -15.047 -8.289 -12.125 1 90.81 106 THR A N 1
ATOM 823 C CA . THR A 1 106 ? -13.719 -7.688 -12.125 1 90.81 106 THR A CA 1
ATOM 824 C C . THR A 1 106 ? -13.672 -6.484 -11.188 1 90.81 106 THR A C 1
ATOM 826 O O . THR A 1 106 ? -14.711 -5.977 -10.766 1 90.81 106 THR A O 1
ATOM 829 N N . ALA A 1 107 ? -12.516 -6.16 -10.836 1 91 107 ALA A N 1
ATOM 830 C CA . ALA A 1 107 ? -12.258 -4.984 -10.008 1 91 107 ALA A CA 1
ATOM 831 C C . ALA A 1 107 ? -10.875 -4.41 -10.281 1 91 107 ALA A C 1
ATOM 833 O O . ALA A 1 107 ? -10.039 -5.062 -10.914 1 91 107 ALA A O 1
ATOM 834 N N . TRP A 1 108 ? -10.766 -3.207 -9.938 1 94.25 108 TRP A N 1
ATOM 835 C CA . TRP A 1 108 ? -9.453 -2.561 -9.969 1 94.25 108 TRP A CA 1
ATOM 836 C C . TRP A 1 108 ? -8.906 -2.387 -8.555 1 94.25 108 TRP A C 1
ATOM 838 O O . TRP A 1 108 ? -9.609 -1.926 -7.656 1 94.25 108 TRP A O 1
ATOM 848 N N . MET A 1 109 ? -7.652 -2.783 -8.422 1 96.44 109 MET A N 1
ATOM 849 C CA . MET A 1 109 ? -6.918 -2.639 -7.168 1 96.44 109 MET A CA 1
ATOM 850 C C . MET A 1 109 ? -5.633 -1.847 -7.379 1 96.44 109 MET A C 1
ATOM 852 O O . MET A 1 109 ? -5.191 -1.663 -8.516 1 96.44 109 MET A O 1
ATOM 856 N N . ARG A 1 110 ? -5.129 -1.341 -6.324 1 98.25 110 ARG A N 1
ATOM 857 C CA . ARG A 1 110 ? -3.785 -0.77 -6.324 1 98.25 110 ARG A CA 1
ATOM 858 C C . ARG A 1 110 ? -2.781 -1.726 -5.688 1 98.25 110 ARG A C 1
ATOM 860 O O . ARG A 1 110 ? -3.107 -2.424 -4.723 1 98.25 110 ARG A O 1
ATOM 867 N N . GLY A 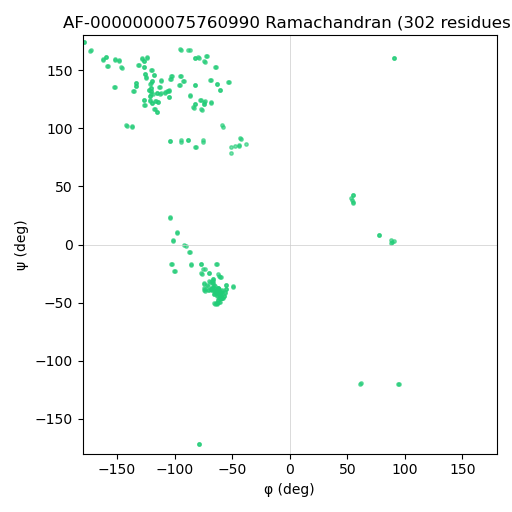1 111 ? -1.592 -1.73 -6.203 1 98.62 111 GLY A N 1
ATOM 868 C CA . GLY A 1 111 ? -0.538 -2.578 -5.668 1 98.62 111 GLY A CA 1
ATOM 869 C C . GLY A 1 111 ? 0.776 -1.845 -5.477 1 98.62 111 GLY A C 1
ATOM 870 O O . GLY A 1 111 ? 1.154 -1.01 -6.301 1 98.62 111 GLY A O 1
ATOM 871 N N . THR A 1 112 ? 1.399 -2.088 -4.359 1 98.88 112 THR A N 1
ATOM 872 C CA . THR A 1 112 ? 2.768 -1.679 -4.062 1 98.88 112 THR A CA 1
ATOM 873 C C . THR A 1 112 ? 3.605 -2.875 -3.623 1 98.88 112 THR A C 1
ATOM 875 O O . THR A 1 112 ? 3.199 -3.631 -2.738 1 98.88 112 THR A O 1
ATOM 878 N N . ARG A 1 113 ? 4.707 -3.123 -4.297 1 98.94 113 ARG A N 1
ATOM 879 C CA . ARG A 1 113 ? 5.637 -4.18 -3.908 1 98.94 113 ARG A CA 1
ATOM 880 C C . ARG A 1 113 ? 7.027 -3.617 -3.645 1 98.94 113 ARG A C 1
ATOM 882 O O . ARG A 1 113 ? 7.578 -2.896 -4.48 1 98.94 113 ARG A O 1
ATOM 889 N N . VAL A 1 114 ? 7.531 -3.939 -2.508 1 98.94 114 VAL A N 1
ATOM 890 C CA . VAL A 1 114 ? 8.891 -3.555 -2.143 1 98.94 114 VAL A CA 1
ATOM 891 C C . VAL A 1 114 ? 9.82 -4.766 -2.238 1 98.94 114 VAL A C 1
ATOM 893 O O . VAL A 1 114 ? 9.523 -5.824 -1.685 1 98.94 114 VAL A O 1
ATOM 896 N N . TRP A 1 115 ? 10.898 -4.578 -2.975 1 98.88 115 TRP A N 1
ATOM 897 C CA . TRP A 1 115 ? 11.852 -5.648 -3.264 1 98.88 115 TRP A CA 1
ATOM 898 C C . TRP A 1 115 ? 13.18 -5.395 -2.564 1 98.88 115 TRP A C 1
ATOM 900 O O . TRP A 1 115 ? 13.641 -4.254 -2.49 1 98.88 115 TRP A O 1
ATOM 910 N N . ALA A 1 116 ? 13.758 -6.418 -2.072 1 98.44 116 ALA A N 1
ATOM 911 C CA . ALA A 1 116 ? 15.148 -6.395 -1.631 1 98.44 116 ALA A CA 1
ATOM 912 C C . ALA A 1 116 ? 15.977 -7.441 -2.371 1 98.44 116 ALA A C 1
ATOM 914 O O . ALA A 1 116 ? 15.516 -8.562 -2.596 1 98.44 116 ALA A O 1
ATOM 915 N N . ARG A 1 117 ? 17.062 -7.02 -2.811 1 97.31 117 ARG A N 1
ATOM 916 C CA . ARG A 1 117 ? 18 -7.988 -3.387 1 97.31 117 ARG A CA 1
ATOM 917 C C . ARG A 1 117 ? 18.703 -8.781 -2.295 1 97.31 117 ARG A C 1
ATOM 919 O O . ARG A 1 117 ? 19.406 -8.211 -1.456 1 97.31 117 ARG A O 1
ATOM 926 N N . ARG A 1 118 ? 18.5 -10.016 -2.238 1 94.62 118 ARG A N 1
ATOM 927 C CA . ARG A 1 118 ? 19.125 -10.945 -1.301 1 94.62 118 ARG A CA 1
ATOM 928 C C . ARG A 1 118 ? 19.797 -12.102 -2.039 1 94.62 118 ARG A C 1
ATOM 930 O O . ARG A 1 118 ? 19.141 -12.82 -2.803 1 94.62 118 ARG A O 1
ATOM 937 N N . ASP A 1 119 ? 21.094 -12.227 -1.833 1 94.38 119 ASP A N 1
ATOM 938 C CA . ASP A 1 119 ? 21.875 -13.281 -2.475 1 94.38 119 ASP A CA 1
ATOM 939 C C . ASP A 1 119 ? 21.703 -13.234 -3.992 1 94.38 119 ASP A C 1
ATOM 941 O O . ASP A 1 119 ? 21.453 -14.266 -4.621 1 94.38 119 ASP A O 1
ATOM 945 N N . GLY A 1 120 ? 21.609 -12.102 -4.5 1 94.88 120 GLY A N 1
ATOM 946 C CA . GLY A 1 120 ? 21.609 -11.891 -5.938 1 94.88 120 GLY A CA 1
ATOM 947 C C . GLY A 1 120 ? 20.234 -11.984 -6.562 1 94.88 120 GLY A C 1
ATOM 948 O O . GLY A 1 120 ? 20.078 -11.82 -7.773 1 94.88 120 GLY A O 1
ATOM 949 N N . GLU A 1 121 ? 19.266 -12.203 -5.75 1 97.19 121 GLU A N 1
ATOM 950 C CA . GLU A 1 121 ? 17.906 -12.336 -6.258 1 97.19 121 GLU A CA 1
ATOM 951 C C . GLU A 1 121 ? 16.969 -11.289 -5.648 1 97.19 121 GLU A C 1
ATOM 953 O O . GLU A 1 121 ? 17.078 -10.984 -4.461 1 97.19 121 GLU A O 1
ATOM 958 N N . TRP A 1 122 ? 16.141 -10.766 -6.496 1 98.5 122 TRP A N 1
ATOM 959 C CA . TRP A 1 122 ? 15.109 -9.867 -5.996 1 98.5 122 TRP A CA 1
ATOM 960 C C . TRP A 1 122 ? 13.977 -10.656 -5.355 1 98.5 122 TRP A C 1
ATOM 962 O O . TRP A 1 122 ? 13.414 -11.57 -5.969 1 98.5 122 TRP A O 1
ATOM 972 N N . LYS A 1 123 ? 13.68 -10.336 -4.094 1 98.81 123 LYS A N 1
ATOM 973 C CA . LYS A 1 123 ? 12.562 -10.922 -3.355 1 9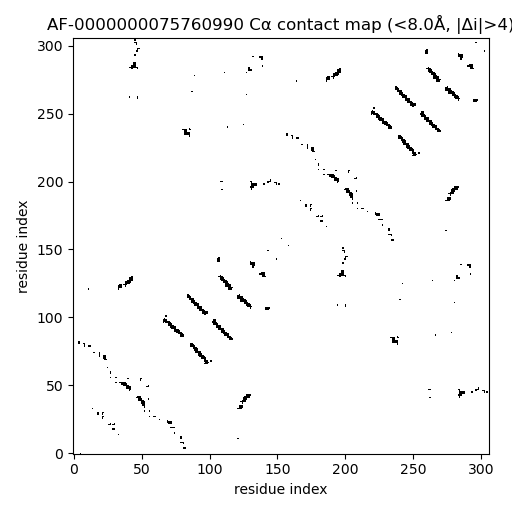8.81 123 LYS A CA 1
ATOM 974 C C . LYS A 1 123 ? 11.641 -9.828 -2.811 1 98.81 123 LYS A C 1
ATOM 976 O O . LYS A 1 123 ? 12.102 -8.758 -2.422 1 98.81 123 LYS A O 1
ATOM 981 N N . VAL A 1 124 ? 10.344 -10.109 -2.809 1 98.88 124 VAL A N 1
ATOM 982 C CA . VAL A 1 124 ? 9.383 -9.18 -2.219 1 98.88 124 VAL A CA 1
ATOM 983 C C . VAL A 1 124 ? 9.469 -9.25 -0.696 1 98.88 124 VAL A C 1
ATOM 985 O O . VAL A 1 124 ? 9.227 -10.297 -0.099 1 98.88 124 VAL A O 1
ATOM 988 N N . ILE A 1 125 ? 9.781 -8.086 -0.071 1 98.88 125 ILE A N 1
ATOM 989 C CA . ILE A 1 125 ? 9.867 -8.039 1.385 1 98.88 125 ILE A CA 1
ATOM 990 C C . ILE A 1 125 ? 8.602 -7.387 1.949 1 98.88 125 ILE A C 1
ATOM 992 O O . ILE A 1 125 ? 8.32 -7.508 3.143 1 98.88 125 ILE A O 1
ATOM 996 N N . HIS A 1 126 ? 7.863 -6.719 1.159 1 98.88 126 HIS A N 1
ATOM 997 C CA . HIS A 1 126 ? 6.602 -6.09 1.525 1 98.88 126 HIS A CA 1
ATOM 998 C C . HIS A 1 126 ? 5.672 -5.973 0.32 1 98.88 126 HIS A C 1
ATOM 1000 O O . HIS A 1 126 ? 6.117 -5.633 -0.779 1 98.88 126 HIS A O 1
ATOM 1006 N N . GLU A 1 127 ? 4.469 -6.289 0.491 1 98.88 127 GLU A N 1
ATOM 1007 C CA . GLU A 1 127 ? 3.434 -6.164 -0.529 1 98.88 127 GLU A CA 1
ATOM 1008 C C . GLU A 1 127 ? 2.172 -5.523 0.041 1 98.88 127 GLU A C 1
ATOM 1010 O O . GLU A 1 127 ? 1.764 -5.836 1.162 1 98.88 127 GLU A O 1
ATOM 1015 N N . HIS A 1 128 ? 1.561 -4.645 -0.702 1 98.88 128 HIS A N 1
ATOM 1016 C CA . HIS A 1 128 ? 0.385 -3.879 -0.302 1 98.88 128 HIS A CA 1
ATOM 1017 C C . HIS A 1 128 ? -0.642 -3.818 -1.429 1 98.88 128 HIS A C 1
ATOM 1019 O O . HIS A 1 128 ? -0.439 -3.117 -2.422 1 98.88 128 HIS A O 1
ATOM 1025 N N . PHE A 1 129 ? -1.67 -4.609 -1.347 1 98.31 129 PHE A N 1
ATOM 1026 C CA . PHE A 1 129 ? -2.811 -4.535 -2.252 1 98.31 129 PHE A CA 1
ATOM 1027 C C . PHE A 1 129 ? -4 -3.869 -1.569 1 98.31 129 PHE A C 1
ATOM 1029 O O . PHE A 1 129 ? -4.25 -4.098 -0.384 1 98.31 129 PHE A O 1
ATOM 1036 N N . SER A 1 130 ? -4.758 -3.061 -2.332 1 97.62 130 SER A N 1
ATOM 1037 C CA . SER A 1 130 ? -5.906 -2.426 -1.693 1 97.62 130 SER A CA 1
ATOM 1038 C C . SER A 1 130 ? -6.93 -1.97 -2.727 1 97.62 130 SER A C 1
ATOM 1040 O O . SER A 1 130 ? -6.625 -1.893 -3.918 1 97.62 130 SER A O 1
ATOM 1042 N N . MET A 1 131 ? -8.109 -1.759 -2.24 1 95.12 131 MET A N 1
ATOM 1043 C CA . MET A 1 131 ? -9.156 -1 -2.918 1 95.12 131 MET A CA 1
ATOM 1044 C C . MET A 1 131 ? -9.562 0.215 -2.094 1 95.12 131 MET A C 1
ATOM 1046 O O . MET A 1 131 ? -9.609 0.15 -0.864 1 95.12 131 MET A O 1
ATOM 1050 N N . PRO A 1 132 ? -9.805 1.301 -2.803 1 94.44 132 PRO A N 1
ATOM 1051 C CA . PRO A 1 132 ? -10.289 2.443 -2.025 1 94.44 132 PRO A CA 1
ATOM 1052 C C . PRO A 1 132 ? -11.734 2.266 -1.55 1 94.44 132 PRO A C 1
ATOM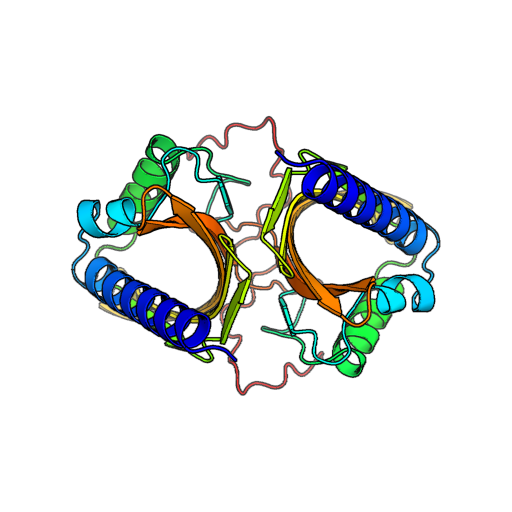 1054 O O . PRO A 1 132 ? -12.453 1.404 -2.061 1 94.44 132 PRO A O 1
ATOM 1057 N N . PHE A 1 133 ? -12.094 3.08 -0.546 1 91 133 PHE A N 1
ATOM 1058 C CA . PHE A 1 133 ? -13.484 3.035 -0.109 1 91 133 PHE A CA 1
ATOM 1059 C C . PHE A 1 133 ? -14.102 4.43 -0.115 1 91 133 PHE A C 1
ATOM 1061 O O . PHE A 1 133 ? -13.383 5.43 -0.166 1 91 133 PHE A O 1
ATOM 1068 N N . ASP A 1 134 ? -15.43 4.434 -0.193 1 87.44 134 ASP A N 1
ATOM 1069 C CA . ASP A 1 134 ? -16.203 5.668 -0.094 1 87.44 134 ASP A CA 1
ATOM 1070 C C . ASP A 1 134 ? -16.422 6.066 1.364 1 87.44 134 ASP A C 1
ATOM 1072 O O . ASP A 1 134 ? -17.016 5.316 2.135 1 87.44 134 ASP A O 1
ATOM 1076 N N . MET A 1 135 ? -15.969 7.191 1.695 1 79.19 135 MET A N 1
ATOM 1077 C CA . MET A 1 135 ? -15.992 7.617 3.092 1 79.19 135 MET A CA 1
ATOM 1078 C C . MET A 1 135 ? -17.422 7.824 3.572 1 79.19 135 MET A C 1
ATOM 1080 O O . MET A 1 135 ? -17.719 7.641 4.754 1 79.19 135 MET A O 1
ATOM 1084 N N . GLU A 1 136 ? -18.281 8.219 2.705 1 80.75 136 GLU A N 1
ATOM 1085 C CA . GLU A 1 136 ? -19.672 8.5 3.076 1 80.75 136 GLU A CA 1
ATOM 1086 C C . GLU A 1 136 ? -20.438 7.211 3.33 1 80.75 136 GLU A C 1
ATOM 1088 O O . GLU A 1 136 ? -21.203 7.117 4.293 1 80.75 136 GLU A O 1
ATOM 1093 N N . THR A 1 137 ? -20.188 6.223 2.529 1 81.19 137 THR A N 1
ATOM 1094 C CA . THR A 1 137 ? -20.984 5 2.623 1 81.19 137 THR A CA 1
ATOM 1095 C C . THR A 1 137 ? -20.234 3.924 3.395 1 81.19 137 THR A C 1
ATOM 1097 O O . THR A 1 137 ? -20.828 2.965 3.883 1 81.19 137 THR A O 1
ATOM 1100 N N . GLY A 1 138 ? -18.922 4.07 3.418 1 82.5 138 GLY A N 1
ATOM 1101 C CA . GLY A 1 138 ? -18.094 3.053 4.047 1 82.5 138 GLY A CA 1
ATOM 1102 C C . GLY A 1 138 ? -17.906 1.821 3.182 1 82.5 138 GLY A C 1
ATOM 1103 O O . GLY A 1 138 ? -17.375 0.805 3.645 1 82.5 138 GLY A O 1
ATOM 1104 N N . GLN A 1 139 ? -18.344 1.887 1.954 1 85.31 139 GLN A N 1
ATOM 1105 C CA . GLN A 1 139 ? -18.25 0.75 1.045 1 85.31 139 GLN A CA 1
ATOM 1106 C C . GLN A 1 139 ? -17 0.839 0.174 1 85.31 139 GLN A C 1
ATOM 1108 O O . GLN A 1 139 ? -16.594 1.932 -0.225 1 85.31 139 GLN A O 1
ATOM 1113 N N . VAL A 1 140 ? -16.453 -0.355 -0.089 1 89.56 140 VAL A N 1
ATOM 1114 C CA . VAL A 1 140 ? -15.336 -0.42 -1.033 1 89.56 140 VAL A CA 1
ATOM 1115 C C . VAL A 1 140 ? -15.805 0.039 -2.412 1 89.56 140 VAL A C 1
ATOM 1117 O O . VAL A 1 140 ? -16.922 -0.279 -2.836 1 89.56 140 VAL A O 1
ATOM 1120 N N . CYS A 1 141 ? -14.945 0.822 -3.049 1 85.94 141 CYS A N 1
ATOM 1121 C CA . CYS A 1 141 ? -15.258 1.31 -4.387 1 85.94 141 CYS A CA 1
ATOM 1122 C C . CYS A 1 141 ? -14.93 0.26 -5.441 1 85.94 141 CYS A C 1
ATOM 1124 O O . CYS A 1 141 ? -13.891 0.337 -6.098 1 85.94 141 CYS A O 1
ATOM 1126 N N . MET A 1 142 ? -15.734 -0.639 -5.707 1 79.81 142 MET A N 1
ATOM 1127 C CA . MET A 1 142 ? -15.5 -1.77 -6.602 1 79.81 142 MET A CA 1
ATOM 1128 C C . MET A 1 142 ? -15.594 -1.338 -8.062 1 79.81 142 MET A C 1
ATOM 1130 O O . MET A 1 142 ? -15.102 -2.037 -8.953 1 79.81 142 MET A O 1
ATOM 1134 N N . SER A 1 143 ? -16.172 -0.217 -8.305 1 77.94 143 SER A N 1
ATOM 1135 C CA . SER A 1 143 ? -16.391 0.22 -9.68 1 77.94 143 SER A CA 1
ATOM 1136 C C . SER A 1 143 ? -15.367 1.258 -10.102 1 77.94 143 SER A C 1
ATOM 1138 O O . SER A 1 143 ? -15.461 1.819 -11.195 1 77.94 143 SER A O 1
ATOM 1140 N N . SER A 1 144 ? -14.461 1.521 -9.258 1 82.44 144 SER A N 1
ATOM 1141 C CA . SER A 1 144 ? -13.406 2.467 -9.625 1 82.44 144 SER A CA 1
ATOM 1142 C C . SER A 1 144 ? -12.625 1.979 -10.836 1 82.44 144 SER A C 1
ATOM 1144 O O . SER A 1 144 ? -12.344 0.785 -10.961 1 82.44 144 SER A O 1
ATOM 1146 N N . THR A 1 145 ? -12.398 2.912 -11.852 1 83.5 145 THR A N 1
ATOM 1147 C CA . THR A 1 145 ? -11.57 2.619 -13.016 1 83.5 145 THR A CA 1
ATOM 1148 C C . THR A 1 145 ? -10.484 3.672 -13.188 1 83.5 145 THR A C 1
ATOM 1150 O O . THR A 1 145 ? -10.602 4.789 -12.68 1 83.5 145 THR A O 1
ATOM 1153 N N . PRO A 1 146 ? -9.367 3.352 -13.773 1 82.75 146 PRO A N 1
ATOM 1154 C CA . PRO A 1 146 ? -8.305 4.336 -13.992 1 82.75 146 PRO A CA 1
ATOM 1155 C C . PRO A 1 146 ? -8.789 5.562 -14.766 1 82.75 146 PRO A C 1
ATOM 1157 O O . PRO A 1 146 ? -8.219 6.648 -14.625 1 82.75 146 PRO A O 1
ATOM 1160 N N . SER A 1 147 ? -9.648 5.438 -15.75 1 68.31 147 SER A N 1
ATOM 1161 C CA . SER A 1 147 ? -10.141 6.547 -16.562 1 68.31 147 SER A CA 1
ATOM 1162 C C . SER A 1 147 ? -11.18 7.367 -15.812 1 68.31 147 SER A C 1
ATOM 1164 O O . SER A 1 147 ? -11.453 8.508 -16.172 1 68.31 147 SER A O 1
ATOM 1166 N N . ALA A 1 148 ? -11.875 6.754 -14.844 1 53.66 148 ALA A N 1
ATOM 1167 C CA . ALA A 1 148 ? -13.039 7.41 -14.258 1 53.66 148 ALA A CA 1
ATOM 1168 C C . ALA A 1 148 ? -12.617 8.523 -13.305 1 53.66 148 ALA A C 1
ATOM 1170 O O . ALA A 1 148 ? -11.844 8.289 -12.375 1 53.66 148 ALA A O 1
ATOM 1171 N N . THR A 1 149 ? -12.453 9.703 -13.734 1 42.91 149 THR A N 1
ATOM 1172 C CA . THR A 1 149 ? -12.297 10.836 -12.836 1 42.91 149 THR A CA 1
ATOM 1173 C C . THR A 1 149 ? -13.367 10.805 -11.742 1 42.91 149 THR A C 1
ATOM 1175 O O . THR A 1 149 ? -14.562 10.82 -12.031 1 42.91 149 THR A O 1
ATOM 1178 N N . GLN A 1 150 ? -13.078 10.117 -10.805 1 43.53 150 GLN A N 1
ATOM 1179 C CA . GLN A 1 150 ? -14.078 10.023 -9.742 1 43.53 150 GLN A CA 1
ATOM 1180 C C . GLN A 1 150 ? -14.688 11.391 -9.438 1 43.53 150 GLN A C 1
ATOM 1182 O O . GLN A 1 150 ? -13.969 12.352 -9.164 1 43.53 150 GLN A O 1
ATOM 1187 N N . GLN A 1 151 ? -15.695 11.672 -10.062 1 34.75 151 GLN A N 1
ATOM 1188 C CA . GLN A 1 151 ? -16.484 12.82 -9.633 1 34.75 151 GLN A CA 1
ATOM 1189 C C . GLN A 1 151 ? -16.797 12.75 -8.141 1 34.75 151 GLN A C 1
ATOM 1191 O O . GLN A 1 151 ? -17.328 11.742 -7.66 1 34.75 151 GLN A O 1
ATOM 1196 N N . VAL A 1 152 ? -15.953 13.172 -7.309 1 35.56 152 VAL A N 1
ATOM 1197 C CA . VAL A 1 152 ? -16.422 13.453 -5.957 1 35.56 152 VAL A CA 1
ATOM 1198 C C . VAL A 1 152 ? -17.75 14.203 -6.02 1 35.56 152 VAL A C 1
ATOM 1200 O O . VAL A 1 152 ? -17.828 15.297 -6.586 1 35.56 152 VAL A O 1
ATOM 1203 N N . GLY A 1 153 ? -18.859 13.43 -6.152 1 26.77 153 GLY A N 1
ATOM 1204 C CA . GLY A 1 153 ? -20.125 14.125 -5.984 1 26.77 153 GLY A CA 1
ATOM 1205 C C . GLY A 1 153 ? -20.234 14.828 -4.641 1 26.77 153 GLY A C 1
ATOM 1206 O O . GLY A 1 153 ? -19.562 14.453 -3.68 1 26.77 153 GLY A O 1
ATOM 1207 N N . MET B 1 1 ? 24.281 -2.904 9.352 1 58.53 1 MET B N 1
ATOM 1208 C CA . MET B 1 1 ? 23.797 -1.701 8.672 1 58.53 1 MET B CA 1
ATOM 1209 C C . MET B 1 1 ? 24.812 -0.567 8.805 1 58.53 1 MET B C 1
ATOM 1211 O O . MET B 1 1 ? 25.312 -0.304 9.891 1 58.53 1 MET B O 1
ATOM 1215 N N . ASN B 1 2 ? 25.297 0.081 7.68 1 75.81 2 ASN B N 1
ATOM 1216 C CA . ASN B 1 2 ? 26.328 1.104 7.785 1 75.81 2 ASN B CA 1
ATOM 1217 C C . ASN B 1 2 ? 25.781 2.406 8.359 1 75.81 2 ASN B C 1
ATOM 1219 O O . ASN B 1 2 ? 24.562 2.533 8.562 1 75.81 2 ASN B O 1
ATOM 1223 N N . ASN B 1 3 ? 26.641 3.199 8.906 1 80.06 3 ASN B N 1
ATOM 1224 C CA . ASN B 1 3 ? 26.312 4.434 9.602 1 80.06 3 ASN B CA 1
ATOM 1225 C C . ASN B 1 3 ? 25.375 5.309 8.781 1 80.06 3 ASN B C 1
ATOM 1227 O O . ASN B 1 3 ? 24.453 5.922 9.328 1 80.06 3 ASN B O 1
ATOM 1231 N N . THR B 1 4 ? 25.578 5.297 7.535 1 82.56 4 THR B N 1
ATOM 1232 C CA . THR B 1 4 ? 24.766 6.117 6.656 1 82.56 4 THR B CA 1
ATOM 1233 C C . THR B 1 4 ? 23.328 5.602 6.617 1 82.56 4 THR B C 1
ATOM 1235 O O . THR B 1 4 ? 22.375 6.387 6.668 1 82.56 4 THR B O 1
ATOM 1238 N N . THR B 1 5 ? 23.25 4.273 6.633 1 87.12 5 THR B N 1
ATOM 1239 C CA . THR B 1 5 ? 21.922 3.672 6.609 1 87.12 5 THR B CA 1
ATOM 1240 C C . THR B 1 5 ? 21.172 3.965 7.902 1 87.12 5 THR B C 1
ATOM 1242 O O . THR B 1 5 ? 19.969 4.227 7.883 1 87.12 5 THR B O 1
ATOM 1245 N N . ARG B 1 6 ? 21.906 3.947 8.984 1 91 6 ARG B N 1
ATOM 1246 C CA . ARG B 1 6 ? 21.297 4.234 10.273 1 91 6 ARG B CA 1
ATOM 1247 C C . ARG B 1 6 ? 20.844 5.688 10.352 1 91 6 ARG B C 1
ATOM 1249 O O . ARG B 1 6 ? 19.781 5.988 10.906 1 91 6 ARG B O 1
ATOM 1256 N N . GLN B 1 7 ? 21.641 6.551 9.812 1 93.88 7 GLN B N 1
ATOM 1257 C CA . GLN B 1 7 ? 21.281 7.965 9.789 1 93.88 7 GLN B CA 1
ATOM 1258 C C . GLN B 1 7 ? 20.062 8.211 8.914 1 93.88 7 GLN B C 1
ATOM 1260 O O . GLN B 1 7 ? 19.188 8.992 9.273 1 93.88 7 GLN B O 1
ATOM 1265 N N . ASP B 1 8 ? 20.078 7.57 7.82 1 96.94 8 ASP B N 1
ATOM 1266 C CA . ASP B 1 8 ? 18.953 7.691 6.91 1 96.94 8 ASP B CA 1
ATOM 1267 C C . ASP B 1 8 ? 17.672 7.16 7.551 1 96.94 8 ASP B C 1
ATOM 1269 O O . ASP B 1 8 ? 16.609 7.777 7.438 1 96.94 8 ASP B O 1
ATOM 1273 N N . GLU B 1 9 ? 17.766 6.031 8.195 1 97.38 9 GLU B N 1
ATOM 1274 C CA . GLU B 1 9 ? 16.625 5.477 8.906 1 97.38 9 GLU B CA 1
ATOM 1275 C C . GLU B 1 9 ? 16.109 6.449 9.961 1 97.38 9 GLU B C 1
ATOM 1277 O O . GLU B 1 9 ? 14.898 6.664 10.086 1 97.38 9 GLU B O 1
ATOM 1282 N N . THR B 1 10 ? 16.984 7.023 10.742 1 97.75 10 THR B N 1
ATOM 1283 C CA . THR B 1 10 ? 16.609 7.984 11.773 1 97.75 10 THR B CA 1
ATOM 1284 C C . THR B 1 10 ? 15.906 9.195 11.164 1 97.75 10 THR B C 1
ATOM 1286 O O . THR B 1 10 ? 14.883 9.648 11.68 1 97.75 10 THR B O 1
ATOM 1289 N N . ALA B 1 11 ? 16.453 9.695 10.062 1 97.94 11 ALA B N 1
ATOM 1290 C CA . ALA B 1 11 ? 15.859 10.844 9.391 1 97.94 11 ALA B CA 1
ATOM 1291 C C . ALA B 1 11 ? 14.438 10.539 8.938 1 97.94 11 ALA B C 1
ATOM 1293 O O . ALA B 1 11 ? 13.531 11.359 9.109 1 97.94 11 ALA B O 1
ATOM 1294 N N . ILE B 1 12 ? 14.219 9.391 8.43 1 98.56 12 ILE B N 1
ATOM 1295 C CA . ILE B 1 12 ? 12.914 9 7.922 1 98.56 12 ILE B CA 1
ATOM 1296 C C . ILE B 1 12 ? 11.938 8.812 9.086 1 98.56 12 ILE B C 1
ATOM 1298 O O . ILE B 1 12 ? 10.773 9.195 8.992 1 98.56 12 ILE B O 1
ATOM 1302 N N . ARG B 1 13 ? 12.375 8.242 10.203 1 98.56 13 ARG B N 1
ATOM 1303 C CA . ARG B 1 13 ? 11.531 8.117 11.383 1 98.56 13 ARG B CA 1
ATOM 1304 C C . ARG B 1 13 ? 11.117 9.492 11.906 1 98.56 13 ARG B C 1
ATOM 1306 O O . ARG B 1 13 ? 9.969 9.688 12.312 1 98.56 13 ARG B O 1
ATOM 1313 N N . GLN B 1 14 ? 12.031 10.422 11.844 1 98.5 14 GLN B N 1
ATOM 1314 C CA . GLN B 1 14 ? 11.727 11.789 12.258 1 98.5 14 GLN B CA 1
ATOM 1315 C C . GLN B 1 14 ? 10.695 12.43 11.328 1 98.5 14 GLN B C 1
ATOM 1317 O O . GLN B 1 14 ? 9.859 13.219 11.773 1 98.5 14 GLN B O 1
ATOM 1322 N N . LEU B 1 15 ? 10.797 12.125 10.086 1 98.62 15 LEU B N 1
ATOM 1323 C CA . LEU B 1 15 ? 9.82 12.633 9.125 1 98.62 15 LEU B CA 1
ATOM 1324 C C . LEU B 1 15 ? 8.438 12.062 9.406 1 98.62 15 LEU B C 1
ATOM 1326 O O . LEU B 1 15 ? 7.43 12.75 9.219 1 98.62 15 LEU B O 1
ATOM 1330 N N . HIS B 1 16 ? 8.352 10.82 9.836 1 98.69 16 HIS B N 1
ATOM 1331 C CA . HIS B 1 16 ? 7.066 10.258 10.234 1 98.69 16 HIS B CA 1
ATOM 1332 C C . HIS B 1 16 ? 6.508 10.977 11.461 1 98.69 16 HIS B C 1
ATOM 1334 O O . HIS B 1 16 ? 5.312 11.273 11.523 1 98.69 16 HIS B O 1
ATOM 1340 N N . ASP B 1 17 ? 7.367 11.281 12.438 1 98.44 17 ASP B N 1
ATOM 1341 C CA . ASP B 1 17 ? 6.941 12.047 13.602 1 98.44 17 ASP B CA 1
ATOM 1342 C C . ASP B 1 17 ? 6.398 13.414 13.195 1 98.44 17 ASP B C 1
ATOM 1344 O O . ASP B 1 17 ? 5.355 13.844 13.688 1 98.44 17 ASP B O 1
ATOM 1348 N N . ALA B 1 18 ? 7.117 14.047 12.312 1 98.44 18 ALA B N 1
ATOM 1349 C CA . ALA B 1 18 ? 6.715 15.367 11.836 1 98.44 18 ALA B CA 1
ATOM 1350 C C . ALA B 1 18 ? 5.371 15.305 11.117 1 98.44 18 ALA B C 1
ATOM 1352 O O . ALA B 1 18 ? 4.562 16.234 11.219 1 98.44 18 ALA B O 1
ATOM 1353 N N . PHE B 1 19 ? 5.176 14.281 10.406 1 98.44 19 PHE B N 1
ATOM 1354 C CA . PHE B 1 19 ? 3.918 14.078 9.695 1 98.44 19 PHE B CA 1
ATOM 1355 C C . PHE B 1 19 ? 2.756 13.969 10.68 1 98.44 19 PHE B C 1
ATOM 1357 O O . PHE B 1 19 ? 1.721 14.609 10.492 1 98.44 19 PHE B O 1
ATOM 1364 N N . GLU B 1 20 ? 2.879 13.172 11.727 1 97.69 20 GLU B N 1
ATOM 1365 C CA . GLU B 1 20 ? 1.848 13.023 12.75 1 97.69 20 GLU B CA 1
ATOM 1366 C C . GLU B 1 20 ? 1.502 14.367 13.383 1 97.69 20 GLU B C 1
ATOM 1368 O O . GLU B 1 20 ? 0.327 14.68 13.578 1 97.69 20 GLU B O 1
ATOM 1373 N N . GLN B 1 21 ? 2.525 15.117 13.688 1 97.5 21 GLN B N 1
ATOM 1374 C CA . GLN B 1 21 ? 2.314 16.438 14.273 1 97.5 21 GLN B CA 1
ATOM 1375 C C . GLN B 1 21 ? 1.564 17.359 13.32 1 97.5 21 GLN B C 1
ATOM 1377 O O . GLN B 1 21 ? 0.684 18.109 13.734 1 97.5 21 GLN B O 1
ATOM 1382 N N . ALA B 1 22 ? 1.973 17.297 12.023 1 97.62 22 ALA B N 1
ATOM 1383 C CA . ALA B 1 22 ? 1.33 18.125 11.016 1 97.62 22 ALA B CA 1
ATOM 1384 C C . ALA B 1 22 ? -0.146 17.781 10.859 1 97.62 22 ALA B C 1
ATOM 1386 O O . ALA B 1 22 ? -0.991 18.656 10.695 1 97.62 22 ALA B O 1
ATOM 1387 N N . ILE B 1 23 ? -0.493 16.516 10.914 1 96.19 23 ILE B N 1
ATOM 1388 C CA . ILE B 1 23 ? -1.876 16.062 10.836 1 96.19 23 ILE B CA 1
ATOM 1389 C C . ILE B 1 23 ? -2.668 16.594 12.031 1 96.19 23 ILE B C 1
ATOM 1391 O O . ILE B 1 23 ? -3.756 17.141 11.867 1 96.19 23 ILE B O 1
ATOM 1395 N N . GLY B 1 24 ? -2.137 16.391 13.234 1 94.19 24 GLY B N 1
ATOM 1396 C CA . GLY B 1 24 ? -2.803 16.891 14.43 1 94.19 24 GLY B CA 1
ATOM 1397 C C . GLY B 1 24 ? -3.078 18.375 14.391 1 94.19 24 GLY B C 1
ATOM 1398 O O . GLY B 1 24 ? -4.102 18.844 14.891 1 94.19 24 GLY B O 1
ATOM 1399 N N . ALA B 1 25 ? -2.178 19.109 13.781 1 94.88 25 ALA B N 1
ATOM 1400 C CA . ALA B 1 25 ? -2.297 20.562 13.68 1 94.88 25 ALA B CA 1
ATOM 1401 C C . ALA B 1 25 ? -3.104 20.953 12.445 1 94.88 25 ALA B C 1
ATOM 1403 O O . ALA B 1 25 ? -3.334 22.141 12.203 1 94.88 25 ALA B O 1
ATOM 1404 N N . LYS B 1 26 ? -3.438 20.016 11.617 1 94.56 26 LYS B N 1
ATOM 1405 C CA . LYS B 1 26 ? -4.074 20.25 10.328 1 94.56 26 LYS B CA 1
ATOM 1406 C C . LYS B 1 26 ? -3.271 21.234 9.484 1 94.56 26 LYS B C 1
ATOM 1408 O O . LYS B 1 26 ? -3.838 22.141 8.875 1 94.56 26 LYS B O 1
ATOM 1413 N N . ASP B 1 27 ? -2.023 21.094 9.578 1 97 27 ASP B N 1
ATOM 1414 C CA . ASP B 1 27 ? -1.094 21.938 8.828 1 97 27 ASP B CA 1
ATOM 1415 C C . ASP B 1 27 ? -0.798 21.344 7.453 1 97 27 ASP B C 1
ATOM 1417 O O . ASP B 1 27 ? 0.163 20.594 7.289 1 97 27 ASP B O 1
ATOM 1421 N N . LEU B 1 28 ? -1.606 21.734 6.477 1 97.69 28 LEU B N 1
ATOM 1422 C CA . LEU B 1 28 ? -1.549 21.141 5.141 1 97.69 28 LEU B CA 1
ATOM 1423 C C . LEU B 1 28 ? -0.202 21.422 4.484 1 97.69 28 LEU B C 1
ATOM 1425 O O . LEU B 1 28 ? 0.36 20.562 3.814 1 97.69 28 LEU B O 1
ATOM 1429 N N . ASP B 1 29 ? 0.322 22.578 4.637 1 98.44 29 ASP B N 1
ATOM 1430 C CA . ASP B 1 29 ? 1.606 22.906 4.031 1 98.44 29 ASP B CA 1
ATOM 1431 C C . ASP B 1 29 ? 2.715 22 4.547 1 98.44 29 ASP B C 1
ATOM 1433 O O . ASP B 1 29 ? 3.551 21.531 3.771 1 98.44 29 ASP B O 1
ATOM 1437 N N . ARG B 1 30 ? 2.779 21.781 5.824 1 98.19 30 ARG B N 1
ATOM 1438 C CA . ARG B 1 30 ? 3.783 20.906 6.418 1 98.19 30 ARG B CA 1
ATOM 1439 C C . ARG B 1 30 ? 3.607 19.469 5.93 1 98.19 30 ARG B C 1
ATOM 1441 O O . ARG B 1 30 ? 4.59 18.75 5.703 1 98.19 30 ARG B O 1
ATOM 1448 N N . ILE B 1 31 ? 2.367 19.031 5.797 1 98.38 31 ILE B N 1
ATOM 1449 C CA . ILE B 1 31 ? 2.092 17.703 5.262 1 98.38 31 ILE B CA 1
ATOM 1450 C C . ILE B 1 31 ? 2.623 17.594 3.834 1 98.38 31 ILE B C 1
ATOM 1452 O O . ILE B 1 31 ? 3.393 16.688 3.514 1 98.38 31 ILE B O 1
ATOM 1456 N N . MET B 1 32 ? 2.295 18.562 3.018 1 98.62 32 MET B N 1
ATOM 1457 C CA . MET B 1 32 ? 2.611 18.5 1.593 1 98.62 32 MET B CA 1
ATOM 1458 C C . MET B 1 32 ? 4.109 18.641 1.362 1 98.62 32 MET B C 1
ATOM 1460 O O . MET B 1 32 ? 4.641 18.141 0.37 1 98.62 32 MET B O 1
ATOM 1464 N N . ALA B 1 33 ? 4.84 19.266 2.273 1 98.19 33 ALA B N 1
ATOM 1465 C CA . ALA B 1 33 ? 6.277 19.5 2.15 1 98.19 33 ALA B CA 1
ATOM 1466 C C . ALA B 1 33 ? 7.039 18.172 2.125 1 98.19 33 ALA B C 1
ATOM 1468 O O . ALA B 1 33 ? 8.203 18.125 1.714 1 98.19 33 ALA B O 1
ATOM 1469 N N . GLN B 1 34 ? 6.441 17.125 2.52 1 98.5 34 GLN B N 1
ATOM 1470 C CA . GLN B 1 34 ? 7.133 15.836 2.57 1 98.5 34 GLN B CA 1
ATOM 1471 C C . GLN B 1 34 ? 7.074 15.125 1.223 1 98.5 34 GLN B C 1
ATOM 1473 O O . GLN B 1 34 ? 7.824 14.18 0.981 1 98.5 34 GLN B O 1
ATOM 1478 N N . TYR B 1 35 ? 6.156 15.562 0.383 1 98.75 35 TYR B N 1
ATOM 1479 C CA . TYR B 1 35 ? 5.941 14.828 -0.859 1 98.75 35 TYR B CA 1
ATOM 1480 C C . TYR B 1 35 ? 6.801 15.391 -1.982 1 98.75 35 TYR B C 1
ATOM 1482 O O . TYR B 1 35 ? 7.004 16.609 -2.068 1 98.75 35 TYR B O 1
ATOM 1490 N N . ALA B 1 36 ? 7.371 14.508 -2.857 1 98.69 36 ALA B N 1
ATOM 1491 C CA . ALA B 1 36 ? 7.93 14.922 -4.141 1 98.69 36 ALA B CA 1
ATOM 1492 C C . ALA B 1 36 ? 6.84 15.484 -5.055 1 98.69 36 ALA B C 1
ATOM 1494 O O . ALA B 1 36 ? 5.684 15.062 -4.98 1 98.69 36 ALA B O 1
ATOM 1495 N N . PRO B 1 37 ? 7.184 16.359 -5.957 1 98.12 37 PRO B N 1
ATOM 1496 C CA . PRO B 1 37 ? 6.18 16.969 -6.84 1 98.12 37 PRO B CA 1
ATOM 1497 C C . PRO B 1 37 ? 5.445 15.93 -7.688 1 98.12 37 PRO B C 1
ATOM 1499 O O . PRO B 1 37 ? 4.285 16.125 -8.047 1 98.12 37 PRO B O 1
ATOM 1502 N N . ASP B 1 38 ? 6.086 14.797 -7.988 1 98.19 38 ASP B N 1
ATOM 1503 C CA . ASP B 1 38 ? 5.512 13.789 -8.867 1 98.19 38 ASP B CA 1
ATOM 1504 C C . ASP B 1 38 ? 5 12.594 -8.07 1 98.19 38 ASP B C 1
ATOM 1506 O O . ASP B 1 38 ? 4.918 11.477 -8.594 1 98.19 38 ASP B O 1
ATOM 1510 N N . VAL B 1 39 ? 4.699 12.805 -6.801 1 98.75 39 VAL B N 1
ATOM 1511 C CA . VAL B 1 39 ? 4.195 11.734 -5.941 1 98.75 39 VAL B CA 1
ATOM 1512 C C . VAL B 1 39 ? 2.984 11.078 -6.598 1 98.75 39 VAL B C 1
ATOM 1514 O O . VAL B 1 39 ? 2.16 11.75 -7.219 1 98.75 39 VAL B O 1
ATOM 1517 N N . VAL B 1 40 ? 2.885 9.781 -6.512 1 98.75 40 VAL B N 1
ATOM 1518 C CA . VAL B 1 40 ? 1.675 9.016 -6.797 1 98.75 40 VAL B CA 1
ATOM 1519 C C . VAL B 1 40 ? 1.164 8.359 -5.52 1 98.75 40 VAL B C 1
ATOM 1521 O O . VAL B 1 40 ? 1.886 7.59 -4.879 1 98.75 40 VAL B O 1
ATOM 1524 N N . ALA B 1 41 ? -0.074 8.68 -5.188 1 98.75 41 ALA B N 1
ATOM 1525 C CA . ALA B 1 41 ? -0.6 8.234 -3.9 1 98.75 41 ALA B CA 1
ATOM 1526 C C . ALA B 1 41 ? -1.832 7.355 -4.086 1 98.75 41 ALA B C 1
ATOM 1528 O O . ALA B 1 41 ? -2.678 7.633 -4.941 1 98.75 41 ALA B O 1
ATOM 1529 N N . PHE B 1 42 ? -1.849 6.266 -3.371 1 98.62 42 PHE B N 1
ATOM 1530 C CA . PHE B 1 42 ? -3.004 5.398 -3.18 1 98.62 42 PHE B CA 1
ATOM 1531 C C . PHE B 1 42 ? -3.613 5.605 -1.799 1 98.62 42 PHE B C 1
ATOM 1533 O O . PHE B 1 42 ? -3.232 4.934 -0.839 1 98.62 42 PHE B O 1
ATOM 1540 N N . ASP B 1 43 ? -4.547 6.547 -1.677 1 97.56 43 ASP B N 1
ATOM 1541 C CA . ASP B 1 43 ? -5.168 6.824 -0.384 1 97.56 43 ASP B CA 1
ATOM 1542 C C . ASP B 1 43 ? -6.289 5.828 -0.09 1 97.56 43 ASP B C 1
ATOM 1544 O O . ASP B 1 43 ? -6.793 5.168 -1 1 97.56 43 ASP B O 1
ATOM 1548 N N . ALA B 1 44 ? -6.66 5.711 1.215 1 95.31 44 ALA B N 1
ATOM 1549 C CA . ALA B 1 44 ? -7.727 4.793 1.613 1 95.31 44 ALA B CA 1
ATOM 1550 C C . ALA B 1 44 ? -9.07 5.242 1.056 1 95.31 44 ALA B C 1
ATOM 1552 O O . ALA B 1 44 ? -9.953 4.418 0.811 1 95.31 44 ALA B O 1
ATOM 1553 N N . VAL B 1 45 ? -9.195 6.535 0.888 1 90.81 45 VAL B N 1
ATOM 1554 C CA . VAL B 1 45 ? -10.484 7.141 0.576 1 90.81 45 VAL B CA 1
ATOM 1555 C C . VAL B 1 45 ? -10.453 7.727 -0.833 1 90.81 45 VAL B C 1
ATOM 1557 O O . VAL B 1 45 ? -9.469 8.359 -1.227 1 90.81 45 VAL B O 1
ATOM 1560 N N . GLY B 1 46 ? -11.609 7.391 -1.49 1 88.06 46 GLY B N 1
ATOM 1561 C CA . GLY B 1 46 ? -11.844 8.188 -2.684 1 88.06 46 GLY B CA 1
ATOM 1562 C C . GLY B 1 46 ? -11.336 7.531 -3.951 1 88.06 46 GLY B C 1
ATOM 1563 O O . GLY B 1 46 ? -11.703 6.398 -4.262 1 88.06 46 GLY B O 1
ATOM 1564 N N . ALA B 1 47 ? -10.383 8.18 -4.691 1 90.31 47 ALA B N 1
ATOM 1565 C CA . ALA B 1 47 ? -9.969 7.82 -6.047 1 90.31 47 ALA B CA 1
ATOM 1566 C C . ALA B 1 47 ? -9.008 6.641 -6.031 1 90.31 47 ALA B C 1
ATOM 1568 O O . ALA B 1 47 ? -8.375 6.355 -5.012 1 90.31 47 ALA B O 1
ATOM 1569 N N . LEU B 1 48 ? -8.914 6.035 -7.16 1 95.25 48 LEU B N 1
ATOM 1570 C CA . LEU B 1 48 ? -7.988 4.918 -7.336 1 95.25 48 LEU B CA 1
ATOM 1571 C C . LEU B 1 48 ? -6.547 5.363 -7.129 1 95.25 48 LEU B C 1
ATOM 1573 O O . LEU B 1 48 ? -5.73 4.609 -6.59 1 95.25 48 LEU B O 1
ATOM 1577 N N . GLN B 1 49 ? -6.273 6.523 -7.586 1 97.44 49 GLN B N 1
ATOM 1578 C CA . GLN B 1 49 ? -4.938 7.078 -7.395 1 97.44 49 GLN B CA 1
ATOM 1579 C C . GLN B 1 49 ? -4.953 8.602 -7.516 1 97.44 49 GLN B C 1
ATOM 1581 O O . GLN B 1 49 ? -5.855 9.172 -8.133 1 97.44 49 GLN B O 1
ATOM 1586 N N . PHE B 1 50 ? -4.035 9.281 -6.891 1 97.69 50 PHE B N 1
ATOM 1587 C CA . PHE B 1 50 ? -3.744 10.711 -7.008 1 97.69 50 PHE B CA 1
ATOM 1588 C C . PHE B 1 50 ? -2.357 10.93 -7.605 1 97.69 50 PHE B C 1
ATOM 1590 O O . PHE B 1 50 ? -1.373 10.367 -7.125 1 97.69 50 PHE B O 1
ATOM 1597 N N . LYS B 1 51 ? -2.322 11.789 -8.625 1 97.88 51 LYS B N 1
ATOM 1598 C CA . LYS B 1 51 ? -1.06 12.008 -9.328 1 97.88 51 LYS B CA 1
ATOM 1599 C C . LYS B 1 51 ? -0.58 13.445 -9.148 1 97.88 51 LYS B C 1
ATOM 1601 O O . LYS B 1 51 ? -1.243 14.391 -9.586 1 97.88 51 LYS B O 1
ATOM 1606 N N . GLY B 1 52 ? 0.549 13.508 -8.438 1 98.44 52 GLY B N 1
ATOM 1607 C CA . GLY B 1 52 ? 1.155 14.812 -8.227 1 98.44 52 GLY B CA 1
ATOM 1608 C C . GLY B 1 52 ? 0.674 15.5 -6.961 1 98.44 52 GLY B C 1
ATOM 1609 O O . GLY B 1 52 ? -0.393 15.164 -6.438 1 98.44 52 GLY B O 1
ATOM 1610 N N . VAL B 1 53 ? 1.483 16.484 -6.504 1 98.31 53 VAL B N 1
ATOM 1611 C CA . VAL B 1 53 ? 1.239 17.125 -5.219 1 98.31 53 VAL B CA 1
ATOM 1612 C C . VAL B 1 53 ? -0.031 17.969 -5.301 1 98.31 53 VAL B C 1
ATOM 1614 O O . VAL B 1 53 ? -0.741 18.125 -4.305 1 98.31 53 VAL B O 1
ATOM 1617 N N . ALA B 1 54 ? -0.317 18.516 -6.445 1 98.25 54 ALA B N 1
ATOM 1618 C CA . ALA B 1 54 ? -1.511 19.344 -6.551 1 98.25 54 ALA B CA 1
ATOM 1619 C C . ALA B 1 54 ? -2.775 18.531 -6.285 1 98.25 54 ALA B C 1
ATOM 1621 O O . ALA B 1 54 ? -3.613 18.938 -5.473 1 98.25 54 ALA B O 1
ATOM 1622 N N . GLU B 1 55 ? -2.908 17.406 -6.953 1 97.94 55 GLU B N 1
ATOM 1623 C CA . GLU B 1 55 ? -4.062 16.547 -6.754 1 97.94 55 GLU B CA 1
ATOM 1624 C C . GLU B 1 55 ? -4.117 16.016 -5.324 1 97.94 55 GLU B C 1
ATOM 1626 O O . GLU B 1 55 ? -5.188 15.953 -4.715 1 97.94 55 GLU B O 1
ATOM 1631 N N . TYR B 1 56 ? -3.008 15.68 -4.809 1 98.38 56 TYR B N 1
ATOM 1632 C CA . TYR B 1 56 ? -2.994 15.078 -3.479 1 98.38 56 TYR B CA 1
ATOM 1633 C C . TYR B 1 56 ? -3.246 16.125 -2.402 1 98.38 56 TYR B C 1
ATOM 1635 O O . TYR B 1 56 ? -3.85 15.836 -1.367 1 98.38 56 TYR B O 1
ATOM 1643 N N . ARG B 1 57 ? -2.766 17.344 -2.648 1 98.56 57 ARG B N 1
ATOM 1644 C CA . ARG B 1 57 ? -3.094 18.438 -1.744 1 98.56 57 ARG B CA 1
ATOM 1645 C C . ARG B 1 57 ? -4.602 18.656 -1.672 1 98.56 57 ARG B C 1
ATOM 1647 O O . ARG B 1 57 ? -5.156 18.828 -0.585 1 98.56 57 ARG B O 1
ATOM 1654 N N . ALA B 1 58 ? -5.207 18.672 -2.83 1 98 58 ALA B N 1
ATOM 1655 C CA . ALA B 1 58 ? -6.656 18.844 -2.871 1 98 58 ALA B CA 1
ATOM 1656 C C . ALA B 1 58 ? -7.367 17.734 -2.098 1 98 58 ALA B C 1
ATOM 1658 O O . ALA B 1 58 ? -8.367 17.984 -1.416 1 98 58 ALA B O 1
ATOM 1659 N N . HIS B 1 59 ? -6.879 16.578 -2.209 1 96.62 59 HIS B N 1
ATOM 1660 C CA . HIS B 1 59 ? -7.465 15.453 -1.487 1 96.62 59 HIS B CA 1
ATOM 1661 C C . HIS B 1 59 ? -7.305 15.625 0.02 1 96.62 59 HIS B C 1
ATOM 1663 O O . HIS B 1 59 ? -8.266 15.453 0.772 1 96.62 59 HIS B O 1
ATOM 1669 N N . TRP B 1 60 ? -6.098 15.914 0.489 1 96.44 60 TRP B N 1
ATOM 1670 C CA . TRP B 1 60 ? -5.867 16.141 1.911 1 96.44 60 TRP B CA 1
ATOM 1671 C C . TRP B 1 60 ? -6.766 17.25 2.439 1 96.44 60 TRP B C 1
ATOM 1673 O O . TRP B 1 60 ? -7.301 17.156 3.547 1 96.44 60 TRP B O 1
ATOM 1683 N N . GLN B 1 61 ? -6.887 18.281 1.639 1 95.94 61 GLN B N 1
ATOM 1684 C CA . GLN B 1 61 ? -7.762 19.375 2.025 1 95.94 61 GLN B CA 1
ATOM 1685 C C . GLN B 1 61 ? -9.195 18.891 2.221 1 95.94 61 GLN B C 1
ATOM 1687 O O . GLN B 1 61 ? -9.852 19.25 3.205 1 95.94 61 GLN B O 1
ATOM 1692 N N . ARG B 1 62 ? -9.672 18.141 1.338 1 92.94 62 ARG B N 1
ATOM 1693 C CA . ARG B 1 62 ? -11.023 17.578 1.434 1 92.94 62 ARG B CA 1
ATOM 1694 C C . ARG B 1 62 ? -11.164 16.703 2.672 1 92.94 62 ARG B C 1
ATOM 1696 O O . ARG B 1 62 ? -12.188 16.75 3.357 1 92.94 62 ARG B O 1
ATOM 1703 N N . CYS B 1 63 ? -10.227 15.898 2.965 1 91.38 63 CYS B N 1
ATOM 1704 C CA . CYS B 1 63 ? -10.258 15.039 4.141 1 91.38 63 CYS B CA 1
ATOM 1705 C C . CYS B 1 63 ? -10.359 15.859 5.418 1 91.38 63 CYS B C 1
ATOM 1707 O O . CYS B 1 63 ? -11.109 15.508 6.332 1 91.38 63 CYS B O 1
ATOM 1709 N N . PHE B 1 64 ? -9.609 16.953 5.457 1 90.69 64 PHE B N 1
ATOM 1710 C CA . PHE B 1 64 ? -9.648 17.812 6.637 1 90.69 64 PHE B CA 1
ATOM 1711 C C . PHE B 1 64 ? -11.016 18.484 6.773 1 90.69 64 PHE B C 1
ATOM 1713 O O . PHE B 1 64 ? -11.484 18.703 7.887 1 90.69 64 PHE B O 1
ATOM 1720 N N . GLU B 1 65 ? -11.602 18.766 5.707 1 87.38 65 GLU B N 1
ATOM 1721 C CA . GLU B 1 65 ? -12.922 19.391 5.723 1 87.38 65 GLU B CA 1
ATOM 1722 C C . GLU B 1 65 ? -13.992 18.406 6.184 1 87.38 65 GLU B C 1
ATOM 1724 O O . GLU B 1 65 ? -14.984 18.812 6.809 1 87.38 65 GLU B O 1
ATOM 1729 N N . PHE B 1 66 ? -13.797 17.266 5.816 1 82.38 66 PHE B N 1
ATOM 1730 C CA . PHE B 1 66 ? -14.758 16.234 6.199 1 82.38 66 PHE B CA 1
ATOM 1731 C C . PHE B 1 66 ? -14.617 15.875 7.672 1 82.38 66 PHE B C 1
ATOM 1733 O O . PHE B 1 66 ? -15.617 15.633 8.359 1 82.38 66 PHE B O 1
ATOM 1740 N N . CYS B 1 67 ? -13.445 15.852 8.102 1 78.19 67 CYS B N 1
ATOM 1741 C CA . CYS B 1 67 ? -13.18 15.547 9.5 1 78.19 67 CYS B CA 1
ATOM 1742 C C . CYS B 1 67 ? -13.062 16.828 10.328 1 78.19 67 CYS B C 1
ATOM 1744 O O . CYS B 1 67 ? -11.961 17.359 10.492 1 78.19 67 CYS B O 1
ATOM 1746 N N . GLN B 1 68 ? -14.031 17.359 10.867 1 72.25 68 GLN B N 1
ATOM 1747 C CA . GLN B 1 68 ? -14.109 18.672 11.5 1 72.25 68 GLN B CA 1
ATOM 1748 C C . GLN B 1 68 ? -13.422 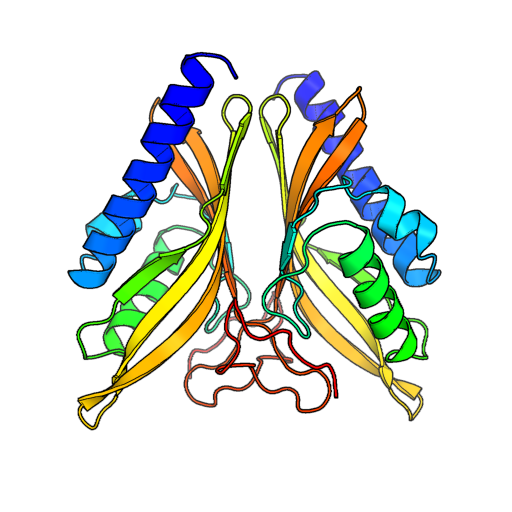18.656 12.867 1 72.25 68 GLN B C 1
ATOM 1750 O O . GLN B 1 68 ? -12.969 19.688 13.352 1 72.25 68 GLN B O 1
ATOM 1755 N N . GLY B 1 69 ? -13.25 17.578 13.469 1 77.12 69 GLY B N 1
ATOM 1756 C CA . GLY B 1 69 ? -12.609 17.516 14.773 1 77.12 69 GLY B CA 1
ATOM 1757 C C . GLY B 1 69 ? -11.117 17.234 14.703 1 77.12 69 GLY B C 1
ATOM 1758 O O . GLY B 1 69 ? -10.547 17.172 13.609 1 77.12 69 GLY B O 1
ATOM 1759 N N . GLU B 1 70 ? -10.477 17.453 15.906 1 84.12 70 GLU B N 1
ATOM 1760 C CA . GLU B 1 70 ? -9.062 17.125 15.992 1 84.12 70 GLU B CA 1
ATOM 1761 C C . GLU B 1 70 ? -8.805 15.656 15.664 1 84.12 70 GLU B C 1
ATOM 1763 O O . GLU B 1 70 ? -9.164 14.766 16.438 1 84.12 70 GLU B O 1
ATOM 1768 N N . GLY B 1 71 ? -8.367 15.445 14.477 1 86.94 71 GLY B N 1
ATOM 1769 C CA . GLY B 1 71 ? -7.992 14.086 14.102 1 86.94 71 GLY B CA 1
ATOM 1770 C C . GLY B 1 71 ? -6.559 13.742 14.461 1 86.94 71 GLY B C 1
ATOM 1771 O O . GLY B 1 71 ? -5.801 14.609 14.906 1 86.94 71 GLY B O 1
ATOM 1772 N N . PHE B 1 72 ? -6.262 12.492 14.391 1 92.06 72 PHE B N 1
ATOM 1773 C CA . PHE B 1 72 ? -4.898 12.062 14.672 1 92.06 72 PHE B CA 1
ATOM 1774 C C . PHE B 1 72 ? -4.516 10.867 13.812 1 92.06 72 PHE B C 1
ATOM 1776 O O . PHE B 1 72 ? -5.387 10.148 13.312 1 92.06 72 PHE B O 1
ATOM 1783 N N . PHE B 1 73 ? -3.264 10.758 13.562 1 95.75 73 PHE B N 1
ATOM 1784 C CA . PHE B 1 73 ? -2.564 9.578 13.07 1 95.75 73 PHE B CA 1
ATOM 1785 C C . PHE B 1 73 ? -1.465 9.156 14.039 1 95.75 73 PHE B C 1
ATOM 1787 O O . PHE B 1 73 ? -0.611 9.969 14.406 1 95.75 73 PHE B O 1
ATOM 1794 N N . GLU B 1 74 ? -1.542 7.992 14.461 1 96.56 74 GLU B N 1
ATOM 1795 C CA . GLU B 1 74 ? -0.492 7.41 15.289 1 96.56 74 GLU B CA 1
ATOM 1796 C C . GLU B 1 74 ? 0.174 6.227 14.594 1 96.56 74 GLU B C 1
ATOM 1798 O O . GLU B 1 74 ? -0.497 5.262 14.219 1 96.56 74 GLU B O 1
ATOM 1803 N N . THR B 1 75 ? 1.435 6.359 14.477 1 97.81 75 THR B N 1
ATOM 1804 C CA . THR B 1 75 ? 2.189 5.328 13.766 1 97.81 75 THR B CA 1
ATOM 1805 C C . THR B 1 75 ? 2.586 4.203 14.719 1 97.81 75 THR B C 1
ATOM 1807 O O . THR B 1 75 ? 3.158 4.449 15.781 1 97.81 75 THR B O 1
ATOM 1810 N N . HIS B 1 76 ? 2.299 3.004 14.359 1 97.31 76 HIS B N 1
ATOM 1811 C CA . HIS B 1 76 ? 2.658 1.79 15.078 1 97.31 76 HIS B CA 1
ATOM 1812 C C . HIS B 1 76 ? 3.402 0.812 14.18 1 97.31 76 HIS B C 1
ATOM 1814 O O . HIS B 1 76 ? 3.168 0.775 12.969 1 97.31 76 HIS B O 1
ATOM 1820 N N . GLU B 1 77 ? 4.367 0.017 14.758 1 97.56 77 GLU B N 1
ATOM 1821 C CA . GLU B 1 77 ? 5.129 -1.032 14.086 1 97.56 77 GLU B CA 1
ATOM 1822 C C . GLU B 1 77 ? 5.836 -0.494 12.844 1 97.56 77 GLU B C 1
ATOM 1824 O O . GLU B 1 77 ? 5.793 -1.115 11.781 1 97.56 77 GLU B O 1
ATOM 1829 N N . LEU B 1 78 ? 6.402 0.678 13.016 1 98.62 78 LEU B N 1
ATOM 1830 C CA . LEU B 1 78 ? 7.121 1.293 11.906 1 98.62 78 LEU B CA 1
ATOM 1831 C C . LEU B 1 78 ? 8.391 0.515 11.586 1 98.62 78 LEU B C 1
ATOM 1833 O O . LEU B 1 78 ? 9.203 0.241 12.477 1 98.62 78 LEU B O 1
ATOM 1837 N N . HIS B 1 79 ? 8.492 0.063 10.359 1 98.62 79 HIS B N 1
ATOM 1838 C CA . HIS B 1 79 ? 9.711 -0.536 9.836 1 98.62 79 HIS B CA 1
ATOM 1839 C C . HIS B 1 79 ? 10.234 0.242 8.633 1 98.62 79 HIS B C 1
ATOM 1841 O O . HIS B 1 79 ? 9.484 0.545 7.707 1 98.62 79 HIS B O 1
ATOM 1847 N N . VAL B 1 80 ? 11.516 0.582 8.688 1 98.62 80 VAL B N 1
ATOM 1848 C CA . VAL B 1 80 ? 12.133 1.368 7.621 1 98.62 80 VAL B CA 1
ATOM 1849 C C . VAL B 1 80 ? 13.281 0.579 6.988 1 98.62 80 VAL B C 1
ATOM 1851 O O . VAL B 1 80 ? 14.195 0.136 7.688 1 98.62 80 VAL B O 1
ATOM 1854 N N . ASP B 1 81 ? 13.18 0.357 5.676 1 97.81 81 ASP B N 1
ATOM 1855 C CA . ASP B 1 81 ? 14.273 -0.189 4.871 1 97.81 81 ASP B CA 1
ATOM 1856 C C . ASP B 1 81 ? 14.914 0.897 4.016 1 97.81 81 ASP B C 1
ATOM 1858 O O . ASP B 1 81 ? 14.219 1.675 3.359 1 97.81 81 ASP B O 1
ATOM 1862 N N . VAL B 1 82 ? 16.203 0.921 4.055 1 97.31 82 VAL B N 1
ATOM 1863 C CA . VAL B 1 82 ? 16.938 1.9 3.254 1 97.31 82 VAL B CA 1
ATOM 1864 C C . VAL B 1 82 ? 17.875 1.183 2.289 1 97.31 82 VAL B C 1
ATOM 1866 O O . VAL B 1 82 ? 18.609 0.271 2.688 1 97.31 82 VAL B O 1
ATOM 1869 N N . GLY B 1 83 ? 17.875 1.554 1.015 1 94.75 83 GLY B N 1
ATOM 1870 C CA . GLY B 1 83 ? 18.781 1.088 -0.023 1 94.75 83 GLY B CA 1
ATOM 1871 C C . GLY B 1 83 ? 19.203 2.182 -0.99 1 94.75 83 GLY B C 1
ATOM 1872 O O . GLY B 1 83 ? 18.484 2.459 -1.96 1 94.75 83 GLY B O 1
ATOM 1873 N N . GLY B 1 84 ? 20.422 2.662 -0.758 1 92.88 84 GLY B N 1
ATOM 1874 C CA . GLY B 1 84 ? 20.875 3.756 -1.604 1 92.88 84 GLY B CA 1
ATOM 1875 C C . GLY B 1 84 ? 20.016 4.996 -1.488 1 92.88 84 GLY B C 1
ATOM 1876 O O . GLY B 1 84 ? 19.828 5.527 -0.391 1 92.88 84 GLY B O 1
ATOM 1877 N N . GLU B 1 85 ? 19.438 5.375 -2.625 1 95.31 85 GLU B N 1
ATOM 1878 C CA . GLU B 1 85 ? 18.656 6.605 -2.688 1 95.31 85 GLU B CA 1
ATOM 1879 C C . GLU B 1 85 ? 17.172 6.316 -2.562 1 95.31 85 GLU B C 1
ATOM 1881 O O . GLU B 1 85 ? 16.344 7.188 -2.828 1 95.31 85 GLU B O 1
ATOM 1886 N N . LEU B 1 86 ? 16.859 5.09 -2.213 1 97.81 86 LEU B N 1
ATOM 1887 C CA . LEU B 1 86 ? 15.477 4.695 -1.98 1 97.81 86 LEU B CA 1
ATOM 1888 C C . LEU B 1 86 ? 15.289 4.195 -0.553 1 97.81 86 LEU B C 1
ATOM 1890 O O . LEU B 1 86 ? 16.234 3.68 0.06 1 97.81 86 LEU B O 1
ATOM 1894 N N . ALA B 1 87 ? 14.148 4.371 -0.055 1 98.56 87 ALA B N 1
ATOM 1895 C CA . ALA B 1 87 ? 13.75 3.793 1.225 1 98.56 87 ALA B CA 1
ATOM 1896 C C . ALA B 1 87 ? 12.258 3.473 1.236 1 98.56 87 ALA B C 1
ATOM 1898 O O . ALA B 1 87 ? 11.492 3.992 0.415 1 98.56 87 ALA B O 1
ATOM 1899 N N . CYS B 1 88 ? 11.906 2.592 2.111 1 98.75 88 CYS B N 1
ATOM 1900 C CA . CYS B 1 88 ? 10.5 2.234 2.289 1 98.75 88 CYS B CA 1
ATOM 1901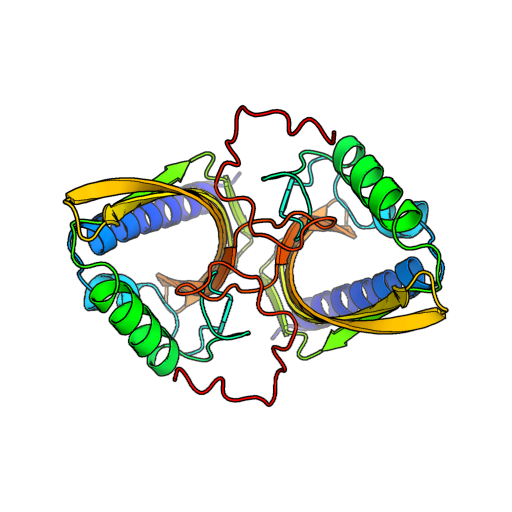 C C . CYS B 1 88 ? 10.141 2.152 3.768 1 98.75 88 CYS B C 1
ATOM 1903 O O . CYS B 1 88 ? 10.898 1.59 4.562 1 98.75 88 CYS B O 1
ATOM 1905 N N . SER B 1 89 ? 9.055 2.779 4.07 1 98.88 89 SER B N 1
ATOM 1906 C CA . SER B 1 89 ? 8.43 2.627 5.379 1 98.88 89 SER B CA 1
ATOM 1907 C C . SER B 1 89 ? 7.141 1.814 5.289 1 98.88 89 SER B C 1
ATOM 1909 O O . SER B 1 89 ? 6.305 2.068 4.422 1 98.88 89 SER B O 1
ATOM 1911 N N . ARG B 1 90 ? 6.977 0.838 6.109 1 98.75 90 ARG B N 1
ATOM 1912 C CA . ARG B 1 90 ? 5.691 0.187 6.348 1 98.75 90 ARG B CA 1
ATOM 1913 C C . ARG B 1 90 ? 5.262 0.345 7.801 1 98.75 90 ARG B C 1
ATOM 1915 O O . ARG B 1 90 ? 6.094 0.314 8.711 1 98.75 90 ARG B O 1
ATOM 1922 N N . MET B 1 91 ? 3.947 0.457 7.996 1 98.69 91 MET B N 1
ATOM 1923 C CA . MET B 1 91 ? 3.449 0.731 9.336 1 98.69 91 MET B CA 1
ATOM 1924 C C . MET B 1 91 ? 1.966 0.397 9.445 1 98.69 91 MET B C 1
ATOM 1926 O O . MET B 1 91 ? 1.28 0.259 8.43 1 98.69 91 MET B O 1
ATOM 1930 N N . LEU B 1 92 ? 1.534 0.205 10.641 1 97.94 92 LEU B N 1
ATOM 1931 C CA . LEU B 1 92 ? 0.126 0.346 10.992 1 97.94 92 LEU B CA 1
ATOM 1932 C C . LEU B 1 92 ? -0.156 1.735 11.555 1 97.94 92 LEU B C 1
ATOM 1934 O O . LEU B 1 92 ? 0.648 2.275 12.32 1 97.94 92 LEU B O 1
ATOM 1938 N N . THR B 1 93 ? -1.246 2.293 11.125 1 97.19 93 THR B N 1
ATOM 1939 C CA . THR B 1 93 ? -1.625 3.633 11.562 1 97.19 93 THR B CA 1
ATOM 1940 C C . THR B 1 93 ? -2.949 3.6 12.32 1 97.19 93 THR B C 1
ATOM 1942 O O . THR B 1 93 ? -3.973 3.18 11.773 1 97.19 93 THR B O 1
ATOM 1945 N N . HIS B 1 94 ? -2.896 3.959 13.586 1 95.56 94 HIS B N 1
ATOM 1946 C CA . HIS B 1 94 ? -4.117 4.234 14.336 1 95.56 94 HIS B CA 1
ATOM 1947 C C . HIS B 1 94 ? -4.598 5.66 14.102 1 95.56 94 HIS B C 1
ATOM 1949 O O . HIS B 1 94 ? -3.879 6.621 14.391 1 95.56 94 HIS B O 1
ATOM 1955 N N . CYS B 1 95 ? -5.773 5.773 13.531 1 93.88 95 CYS B N 1
ATOM 1956 C CA . CYS B 1 95 ? -6.254 7.102 13.172 1 93.88 95 CYS B CA 1
ATOM 1957 C C . CYS B 1 95 ? -7.68 7.32 13.664 1 93.88 95 CYS B C 1
ATOM 1959 O O . CYS B 1 95 ? -8.383 6.359 13.992 1 93.88 95 CYS B O 1
ATOM 1961 N N . GLY B 1 96 ? -7.949 8.578 13.852 1 89.62 96 GLY B N 1
ATOM 1962 C CA . GLY B 1 96 ? -9.297 8.875 14.312 1 89.62 96 GLY B CA 1
ATOM 1963 C C . GLY B 1 96 ? -9.562 10.359 14.484 1 89.62 96 GLY B C 1
ATOM 1964 O O . GLY B 1 96 ? -8.68 11.18 14.242 1 89.62 96 GLY B O 1
ATOM 1965 N N . GLY B 1 97 ? -10.859 10.562 14.797 1 87.12 97 GLY B N 1
ATOM 1966 C CA . GLY B 1 97 ? -11.391 11.883 15.109 1 87.12 97 GLY B CA 1
ATOM 1967 C C . GLY B 1 97 ? -12.828 11.844 15.586 1 87.12 97 GLY B C 1
ATOM 1968 O O . GLY B 1 97 ? -13.461 10.789 15.578 1 87.12 97 GLY B O 1
ATOM 1969 N N . PRO B 1 98 ? -13.188 12.977 16.125 1 86.56 98 PRO B N 1
ATOM 1970 C CA . PRO B 1 98 ? -14.57 13.047 16.594 1 86.56 98 PRO B CA 1
ATOM 1971 C C . PRO B 1 98 ? -15.586 13.031 15.445 1 86.56 98 PRO B C 1
ATOM 1973 O O . PRO B 1 98 ? -15.312 13.562 14.367 1 86.56 98 PRO B O 1
ATOM 1976 N N . ASN B 1 99 ? -16.688 12.336 15.664 1 81.44 99 ASN B N 1
ATOM 1977 C CA . ASN B 1 99 ? -17.781 12.461 14.711 1 81.44 99 ASN B CA 1
ATOM 1978 C C . ASN B 1 99 ? -18.578 13.75 14.945 1 81.44 99 ASN B C 1
ATOM 1980 O O . ASN B 1 99 ? -18.141 14.625 15.695 1 81.44 99 ASN B O 1
ATOM 1984 N N . ALA B 1 100 ? -19.703 13.852 14.219 1 80.12 100 ALA B N 1
ATOM 1985 C CA . ALA B 1 100 ? -20.516 15.055 14.305 1 80.12 100 ALA B CA 1
ATOM 1986 C C . ALA B 1 100 ? -21.031 15.273 15.727 1 80.12 100 ALA B C 1
ATOM 1988 O O . ALA B 1 100 ? -21.25 16.406 16.141 1 80.12 100 ALA B O 1
ATOM 1989 N N . GLU B 1 101 ? -21.188 14.172 16.516 1 86 101 GLU B N 1
ATOM 1990 C CA . GLU B 1 101 ? -21.703 14.234 17.875 1 86 101 GLU B CA 1
ATOM 1991 C C . GLU B 1 101 ? -20.562 14.414 18.875 1 86 101 GLU B C 1
ATOM 1993 O O . GLU B 1 101 ? -20.812 14.492 20.094 1 86 101 GLU B O 1
ATOM 1998 N N . GLY B 1 102 ? -19.422 14.445 18.406 1 84.69 102 GLY B N 1
ATOM 1999 C CA . GLY B 1 102 ? -18.281 14.641 19.297 1 84.69 102 GLY B CA 1
ATOM 2000 C C . GLY B 1 102 ? -17.703 13.336 19.812 1 84.69 102 GLY B C 1
ATOM 2001 O O . GLY B 1 102 ? -16.766 13.344 20.609 1 84.69 102 GLY B O 1
ATOM 2002 N N . GLU B 1 103 ? -18.234 12.211 19.359 1 87.94 103 GLU B N 1
ATOM 2003 C CA . GLU B 1 103 ? -17.719 10.898 19.766 1 87.94 103 GLU B CA 1
ATOM 2004 C C . GLU B 1 103 ? -16.5 10.5 18.953 1 87.94 103 GLU B C 1
ATOM 2006 O O . GLU B 1 103 ? -16.484 10.617 17.734 1 87.94 103 GLU B O 1
ATOM 2011 N N . MET B 1 104 ? -15.523 9.953 19.703 1 88.06 104 MET B N 1
ATOM 2012 C CA . MET B 1 104 ? -14.281 9.555 19.047 1 88.06 104 MET B CA 1
ATOM 2013 C C . MET B 1 104 ? -14.492 8.281 18.234 1 88.06 104 MET B C 1
ATOM 2015 O O . MET B 1 104 ? -14.977 7.273 18.75 1 88.06 104 MET B O 1
ATOM 2019 N N . GLN B 1 105 ? -14.188 8.43 16.969 1 86.94 105 GLN B N 1
ATOM 2020 C CA . GLN B 1 105 ? -14.141 7.266 16.094 1 86.94 105 GLN B CA 1
ATOM 2021 C C . GLN B 1 105 ? -12.711 6.973 15.633 1 86.94 105 GLN B C 1
ATOM 2023 O O . GLN B 1 105 ? -11.969 7.887 15.273 1 86.94 105 GLN B O 1
ATOM 2028 N N . THR B 1 106 ? -12.359 5.703 15.797 1 90.81 106 THR B N 1
ATOM 2029 C CA . THR B 1 106 ? -11 5.344 15.422 1 90.81 106 THR B CA 1
ATOM 2030 C C . THR B 1 106 ? -11 4.145 14.477 1 90.81 106 THR B C 1
ATOM 2032 O O . THR B 1 106 ? -12.008 3.449 14.352 1 90.81 106 THR B O 1
ATOM 2035 N N . ALA B 1 107 ? -9.961 4.016 13.805 1 90.94 107 ALA B N 1
ATOM 2036 C CA . ALA B 1 107 ? -9.742 2.881 12.914 1 90.94 107 ALA B CA 1
ATOM 2037 C C . ALA B 1 107 ? -8.25 2.568 12.773 1 90.94 107 ALA B C 1
ATOM 2039 O O . ALA B 1 107 ? -7.406 3.367 13.188 1 90.94 107 ALA B O 1
ATOM 2040 N N . TRP B 1 108 ? -8.031 1.405 12.367 1 94.31 108 TRP B N 1
ATOM 2041 C CA . TRP B 1 108 ? -6.668 1.002 12.023 1 94.31 108 TRP B CA 1
ATOM 2042 C C . TRP B 1 108 ? -6.504 0.889 10.508 1 94.31 108 TRP B C 1
ATOM 2044 O O . TRP B 1 108 ? -7.34 0.287 9.836 1 94.31 108 TRP B O 1
ATOM 2054 N N . MET B 1 109 ? -5.438 1.488 10.039 1 96.44 109 MET B N 1
ATOM 2055 C CA . MET B 1 109 ? -5.062 1.443 8.625 1 96.44 109 MET B CA 1
ATOM 2056 C C . MET B 1 109 ? -3.648 0.903 8.461 1 96.44 109 MET B C 1
ATOM 2058 O O . MET B 1 109 ? -2.885 0.835 9.422 1 96.44 109 MET B O 1
ATOM 2062 N N . ARG B 1 110 ? -3.359 0.477 7.293 1 98.19 110 ARG B N 1
ATOM 2063 C CA . ARG B 1 110 ? -1.987 0.157 6.91 1 98.19 110 ARG B CA 1
ATOM 2064 C C . ARG B 1 110 ? -1.387 1.261 6.047 1 98.19 110 ARG B C 1
ATOM 2066 O O . ARG B 1 110 ? -2.084 1.869 5.234 1 98.19 110 ARG B O 1
ATOM 2073 N N . GLY B 1 111 ? -0.126 1.486 6.215 1 98.62 111 GLY B N 1
ATOM 2074 C CA . GLY B 1 111 ? 0.568 2.492 5.43 1 98.62 111 GLY B CA 1
ATOM 2075 C C . GLY B 1 111 ? 1.889 2.002 4.867 1 98.62 111 GLY B C 1
ATOM 2076 O O . GLY B 1 111 ? 2.625 1.275 5.535 1 98.62 111 GLY B O 1
ATOM 2077 N N . THR B 1 112 ? 2.129 2.326 3.631 1 98.94 112 THR B N 1
ATOM 2078 C CA . THR B 1 112 ? 3.414 2.162 2.961 1 98.94 112 THR B CA 1
ATOM 2079 C C . THR B 1 112 ? 3.869 3.477 2.336 1 98.94 112 THR B C 1
ATOM 2081 O O . THR B 1 112 ? 3.107 4.125 1.615 1 98.94 112 THR B O 1
ATOM 2084 N N . ARG B 1 113 ? 5.047 3.938 2.682 1 98.94 113 ARG B N 1
ATOM 2085 C CA . ARG B 1 113 ? 5.629 5.129 2.078 1 98.94 113 ARG B CA 1
ATOM 2086 C C . ARG B 1 113 ? 6.973 4.812 1.427 1 98.94 113 ARG B C 1
ATOM 2088 O O . ARG B 1 113 ? 7.852 4.223 2.059 1 98.94 113 ARG B O 1
ATOM 2095 N N . VAL B 1 114 ? 7.078 5.191 0.207 1 98.94 114 VAL B N 1
ATOM 2096 C CA . VAL B 1 114 ? 8.328 5.043 -0.529 1 98.94 114 VAL B CA 1
ATOM 2097 C C . VAL B 1 114 ? 9.016 6.398 -0.663 1 98.94 114 VAL B C 1
ATOM 2099 O O . VAL B 1 114 ? 8.398 7.379 -1.088 1 98.94 114 VAL B O 1
ATOM 2102 N N . TRP B 1 115 ? 10.266 6.426 -0.26 1 98.88 115 TRP B N 1
ATOM 2103 C CA . TRP B 1 115 ? 11.055 7.656 -0.223 1 98.88 115 TRP B CA 1
ATOM 2104 C C . TRP B 1 115 ? 12.164 7.621 -1.268 1 98.88 115 TRP B C 1
ATOM 2106 O O . TRP B 1 115 ? 12.781 6.574 -1.496 1 98.88 115 TRP B O 1
ATOM 2116 N N . ALA B 1 116 ? 12.398 8.719 -1.87 1 98.44 116 ALA B N 1
ATOM 2117 C CA . ALA B 1 116 ? 13.594 8.93 -2.678 1 98.44 116 ALA B CA 1
ATOM 2118 C C . ALA B 1 116 ? 14.398 10.125 -2.17 1 98.44 116 ALA B C 1
ATOM 2120 O O . ALA B 1 116 ? 13.82 11.156 -1.802 1 98.44 116 ALA B O 1
ATOM 2121 N N . ARG B 1 117 ? 15.617 9.922 -2.053 1 97.38 117 ARG B N 1
ATOM 2122 C CA . ARG B 1 117 ? 16.484 11.055 -1.737 1 97.38 117 ARG B CA 1
ATOM 2123 C C . ARG B 1 117 ? 16.719 11.922 -2.967 1 97.38 117 ARG B C 1
ATOM 2125 O O . ARG B 1 117 ? 17.25 11.461 -3.977 1 97.38 117 ARG B O 1
ATOM 2132 N N . ARG B 1 118 ? 16.297 13.094 -2.941 1 94.75 118 ARG B N 1
ATOM 2133 C CA . ARG B 1 118 ? 16.453 14.094 -3.992 1 94.75 118 ARG B CA 1
ATOM 2134 C C . ARG B 1 118 ? 17.078 15.367 -3.439 1 94.75 118 ARG B C 1
ATOM 2136 O O . ARG B 1 118 ? 16.562 15.977 -2.506 1 94.75 118 ARG B O 1
ATOM 2143 N N . ASP B 1 119 ? 18.234 15.719 -3.992 1 94.38 119 ASP B N 1
ATOM 2144 C CA . ASP B 1 119 ? 18.969 16.906 -3.564 1 94.38 119 ASP B CA 1
ATOM 2145 C C . ASP B 1 119 ? 19.234 16.875 -2.061 1 94.38 119 ASP B C 1
ATOM 2147 O O . ASP B 1 119 ? 18.984 17.875 -1.362 1 94.38 119 ASP B O 1
ATOM 2151 N N . GLY B 1 120 ? 19.469 15.758 -1.575 1 94.88 120 GLY B N 1
ATOM 2152 C CA . GLY B 1 120 ? 19.922 15.586 -0.201 1 94.88 120 GLY B CA 1
ATOM 2153 C C . GLY B 1 120 ? 18.766 15.453 0.782 1 94.88 120 GLY B C 1
ATOM 2154 O O . GLY B 1 120 ? 18.984 15.297 1.985 1 94.88 120 GLY B O 1
ATOM 2155 N N . GLU B 1 121 ? 17.594 15.469 0.277 1 97.25 121 GLU B N 1
ATOM 2156 C CA . GLU B 1 121 ? 16.422 15.383 1.147 1 97.25 121 GLU B CA 1
ATOM 2157 C C . GLU B 1 121 ? 15.555 14.172 0.794 1 97.25 121 GLU B C 1
ATOM 2159 O O . GLU B 1 121 ? 15.375 13.859 -0.384 1 97.25 121 GLU B O 1
ATOM 2164 N N . TRP B 1 122 ? 15.102 13.539 1.83 1 98.5 122 TRP B N 1
ATOM 2165 C CA . TRP B 1 122 ? 14.141 12.461 1.617 1 98.5 122 TRP B CA 1
ATOM 2166 C C . TRP B 1 122 ? 12.75 13.023 1.334 1 98.5 122 TRP B C 1
ATOM 2168 O O . TRP B 1 122 ? 12.234 13.836 2.102 1 98.5 122 TRP B O 1
ATOM 2178 N N . LYS B 1 123 ? 12.188 12.617 0.194 1 98.81 123 LYS B N 1
ATOM 2179 C CA . LYS B 1 123 ? 10.82 12.969 -0.188 1 98.81 123 LYS B CA 1
ATOM 2180 C C . LYS B 1 123 ? 9.992 11.719 -0.486 1 98.81 123 LYS B C 1
ATOM 2182 O O . LYS B 1 123 ? 10.516 10.734 -1.011 1 98.81 123 LYS B O 1
ATOM 2187 N N . VAL B 1 124 ? 8.719 11.773 -0.124 1 98.88 124 VAL B N 1
ATOM 2188 C CA . VAL B 1 124 ? 7.812 10.68 -0.451 1 98.88 124 VAL B CA 1
ATOM 2189 C C . VAL B 1 124 ? 7.469 10.719 -1.938 1 98.88 124 VAL B C 1
ATOM 2191 O O . VAL B 1 124 ? 6.887 11.695 -2.42 1 98.88 124 VAL B O 1
ATOM 2194 N N . ILE B 1 125 ? 7.797 9.617 -2.648 1 98.88 125 ILE B N 1
ATOM 2195 C CA . ILE B 1 125 ? 7.48 9.547 -4.07 1 98.88 125 ILE B CA 1
ATOM 2196 C C . ILE B 1 125 ? 6.25 8.664 -4.285 1 98.88 125 ILE B C 1
ATOM 2198 O O . ILE B 1 125 ? 5.633 8.703 -5.352 1 98.88 125 ILE B O 1
ATOM 2202 N N . HIS B 1 126 ? 5.891 7.887 -3.344 1 98.88 126 HIS B N 1
ATOM 2203 C CA . HIS B 1 126 ? 4.703 7.035 -3.363 1 98.88 126 HIS B CA 1
ATOM 2204 C C . HIS B 1 126 ? 4.18 6.789 -1.952 1 98.88 126 HIS B C 1
ATOM 2206 O O . HIS B 1 126 ? 4.965 6.566 -1.025 1 98.88 126 HIS B O 1
ATOM 2212 N N . GLU B 1 127 ? 2.938 6.879 -1.776 1 98.88 127 GLU B N 1
ATOM 2213 C CA . GLU B 1 127 ? 2.262 6.598 -0.514 1 98.88 127 GLU B CA 1
ATOM 2214 C C . GLU B 1 127 ? 1.027 5.727 -0.733 1 98.88 127 GLU B C 1
ATOM 2216 O O . GLU B 1 127 ? 0.285 5.922 -1.698 1 98.88 127 GLU B O 1
ATOM 2221 N N . HIS B 1 128 ? 0.812 4.77 0.136 1 98.88 128 HIS B N 1
ATOM 2222 C CA . HIS B 1 128 ? -0.274 3.797 0.056 1 98.88 128 HIS B CA 1
ATOM 2223 C C . HIS B 1 128 ? -0.923 3.584 1.419 1 98.88 128 HIS B C 1
ATOM 2225 O O . HIS B 1 128 ? -0.335 2.951 2.299 1 98.88 128 HIS B O 1
ATOM 2231 N N . PHE B 1 129 ? -2.053 4.18 1.647 1 98.31 129 PHE B N 1
ATOM 2232 C CA . PHE B 1 129 ? -2.869 3.926 2.828 1 98.31 129 PHE B CA 1
ATOM 2233 C C . PHE B 1 129 ? -4.062 3.043 2.484 1 98.31 129 PHE B C 1
ATOM 2235 O O . PHE B 1 129 ? -4.664 3.193 1.417 1 98.31 129 PHE B O 1
ATOM 2242 N N . SER B 1 130 ? -4.426 2.133 3.408 1 97.62 130 SER B N 1
ATOM 2243 C CA . SER B 1 130 ? -5.574 1.286 3.094 1 97.62 130 SER B CA 1
ATOM 2244 C C . SER B 1 130 ? -6.176 0.679 4.355 1 97.62 130 SER B C 1
ATOM 2246 O O . SER B 1 130 ? -5.543 0.685 5.414 1 97.62 130 SER B O 1
ATOM 2248 N N . MET B 1 131 ? -7.379 0.251 4.207 1 95.19 131 MET B N 1
ATOM 2249 C CA . MET B 1 131 ? -8.047 -0.665 5.129 1 95.19 131 MET B CA 1
ATOM 2250 C C . MET B 1 131 ? -8.453 -1.952 4.418 1 95.19 131 MET B C 1
ATOM 2252 O O . MET B 1 131 ? -8.844 -1.926 3.252 1 95.19 131 MET B O 1
ATOM 2256 N N . PRO B 1 132 ? -8.289 -3.055 5.141 1 94.44 132 PRO B N 1
ATOM 2257 C CA . PRO B 1 132 ? -8.758 -4.285 4.5 1 94.44 132 PRO B CA 1
ATOM 2258 C C . PRO B 1 132 ? -10.281 -4.375 4.441 1 94.44 132 PRO B C 1
ATOM 2260 O O . PRO B 1 132 ? -10.969 -3.645 5.156 1 94.44 132 PRO B O 1
ATOM 2263 N N . PHE B 1 133 ? -10.75 -5.258 3.553 1 91.06 133 PHE B N 1
ATOM 2264 C CA . PHE B 1 133 ? -12.195 -5.469 3.518 1 91.06 133 PHE B CA 1
ATOM 2265 C C . PHE B 1 133 ? -12.523 -6.949 3.648 1 91.06 133 PHE B C 1
ATOM 2267 O O . PHE B 1 133 ? -11.656 -7.805 3.463 1 91.06 133 PHE B O 1
ATOM 2274 N N . ASP B 1 134 ? -13.758 -7.191 4.086 1 87.62 134 ASP B N 1
ATOM 2275 C CA . ASP B 1 134 ? -14.305 -8.547 4.172 1 87.62 134 ASP B CA 1
ATOM 2276 C C . ASP B 1 134 ? -14.836 -9.008 2.818 1 87.62 134 ASP B C 1
ATOM 2278 O O . ASP B 1 134 ? -15.75 -8.398 2.262 1 87.62 134 ASP B O 1
ATOM 2282 N N . MET B 1 135 ? -14.305 -10.047 2.348 1 79.44 135 MET B N 1
ATOM 2283 C CA . MET B 1 135 ? -14.641 -10.508 1.002 1 79.44 135 MET B CA 1
ATOM 2284 C C . MET B 1 135 ? -16.078 -10.984 0.932 1 79.44 135 MET B C 1
ATOM 2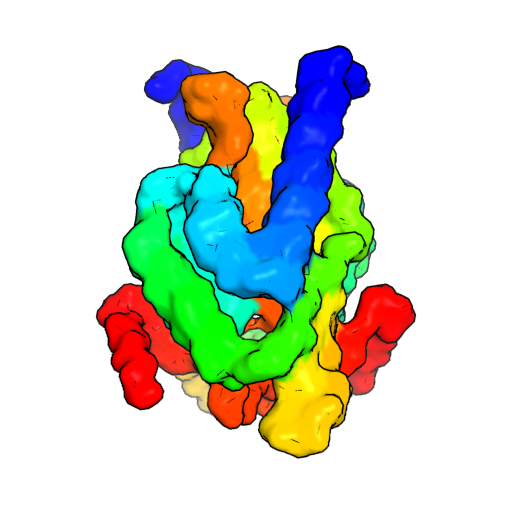286 O O . MET B 1 135 ? -16.719 -10.891 -0.118 1 79.44 135 MET B O 1
ATOM 2290 N N . GLU B 1 136 ? -16.562 -11.492 1.991 1 81.19 136 GLU B N 1
ATOM 2291 C CA . GLU B 1 136 ? -17.922 -12.023 2.01 1 81.19 136 GLU B CA 1
ATOM 2292 C C . GLU B 1 136 ? -18.969 -10.906 2.016 1 81.19 136 GLU B C 1
ATOM 2294 O O . GLU B 1 136 ? -19.969 -10.977 1.311 1 81.19 136 GLU B O 1
ATOM 2299 N N . THR B 1 137 ? -18.688 -9.867 2.744 1 81.31 137 THR B N 1
ATOM 2300 C CA . THR B 1 137 ? -19.672 -8.805 2.904 1 81.31 137 THR B CA 1
ATOM 2301 C C . THR B 1 137 ? -19.375 -7.633 1.981 1 81.31 137 THR B C 1
ATOM 2303 O O . THR B 1 137 ? -20.234 -6.805 1.706 1 81.31 137 THR B O 1
ATOM 2306 N N . GLY B 1 138 ? -18.109 -7.543 1.589 1 82.69 138 GLY B N 1
ATOM 2307 C CA . GLY B 1 138 ? -17.672 -6.406 0.785 1 82.69 138 GLY B CA 1
ATOM 2308 C C . GLY B 1 138 ? -17.469 -5.141 1.598 1 82.69 138 GLY B C 1
ATOM 2309 O O . GLY B 1 138 ? -17.281 -4.062 1.037 1 82.69 138 GLY B O 1
ATOM 2310 N N . GLN B 1 139 ? -17.547 -5.254 2.896 1 85.38 139 GLN B N 1
ATOM 2311 C CA . GLN B 1 139 ? -17.406 -4.098 3.775 1 85.38 139 GLN B CA 1
ATOM 2312 C C . GLN B 1 139 ? -15.977 -3.943 4.27 1 85.38 139 GLN B C 1
ATOM 2314 O O . GLN B 1 139 ? -15.289 -4.938 4.516 1 85.38 139 GLN B O 1
ATOM 2319 N N . VAL B 1 140 ? -15.594 -2.67 4.402 1 89.62 140 VAL B N 1
ATOM 2320 C CA . VAL B 1 140 ? -14.297 -2.387 5.004 1 89.62 140 VAL B CA 1
ATOM 2321 C C . VAL B 1 140 ? -14.273 -2.885 6.449 1 89.62 140 VAL B C 1
ATOM 2323 O O . VAL B 1 140 ? -15.273 -2.762 7.168 1 89.62 140 VAL B O 1
ATOM 2326 N N . CYS B 1 141 ? -13.141 -3.482 6.793 1 85.94 141 CYS B N 1
ATOM 2327 C CA . CYS B 1 141 ? -12.984 -3.982 8.156 1 85.94 141 CYS B CA 1
ATOM 2328 C C . CYS B 1 141 ? -12.578 -2.861 9.102 1 85.94 141 CYS B C 1
ATOM 2330 O O . CYS B 1 141 ? -11.398 -2.734 9.453 1 85.94 141 CYS B O 1
ATOM 2332 N N . MET B 1 142 ? -13.43 -2.127 9.602 1 79.69 142 MET B N 1
ATOM 2333 C CA . MET B 1 142 ? -13.164 -0.948 10.422 1 79.69 142 MET B CA 1
ATOM 2334 C C . MET B 1 142 ? -12.773 -1.35 11.844 1 79.69 142 MET B C 1
ATOM 2336 O O . MET B 1 142 ? -12.195 -0.551 12.578 1 79.69 142 MET B O 1
ATOM 2340 N N . SER B 1 143 ? -13.047 -2.555 12.195 1 77.75 143 SER B N 1
ATOM 2341 C CA . SER B 1 143 ? -12.805 -2.99 13.57 1 77.75 143 SER B CA 1
ATOM 2342 C C . SER B 1 143 ? -11.523 -3.814 13.672 1 77.75 143 SER B C 1
ATOM 2344 O O . SER B 1 143 ? -11.211 -4.355 14.734 1 77.75 143 SER B O 1
ATOM 2346 N N . SER B 1 144 ? -10.859 -3.941 12.602 1 82.38 144 SER B N 1
ATOM 2347 C CA . SER B 1 144 ? -9.602 -4.676 12.641 1 82.38 144 SER B CA 1
ATOM 2348 C C . SER B 1 144 ? -8.609 -4.02 13.602 1 82.38 144 SER B C 1
ATOM 2350 O O . SER B 1 144 ? -8.531 -2.793 13.672 1 82.38 144 SER B O 1
ATOM 2352 N N . THR B 1 145 ? -7.949 -4.859 14.484 1 83.38 145 THR B N 1
ATOM 2353 C CA . THR B 1 145 ? -6.902 -4.391 15.383 1 83.38 145 THR B CA 1
ATOM 2354 C C . THR B 1 145 ? -5.637 -5.227 15.219 1 83.38 145 THR B C 1
ATOM 2356 O O . THR B 1 145 ? -5.691 -6.363 14.75 1 83.38 145 THR B O 1
ATOM 2359 N N . PRO B 1 146 ? -4.48 -4.688 15.484 1 82.56 146 PRO B N 1
ATOM 2360 C CA . PRO B 1 146 ? -3.242 -5.461 15.383 1 82.56 146 PRO B CA 1
ATOM 2361 C C . PRO B 1 146 ? -3.268 -6.727 16.234 1 82.56 146 PRO B C 1
ATOM 2363 O O . PRO B 1 146 ? -2.58 -7.703 15.922 1 82.56 146 PRO B O 1
ATOM 2366 N N . SER B 1 147 ? -3.824 -6.727 17.406 1 68.19 147 SER B N 1
ATOM 2367 C CA . SER B 1 147 ? -3.865 -7.875 18.312 1 68.19 147 SER B CA 1
ATOM 2368 C C . SER B 1 147 ? -4.922 -8.883 17.875 1 68.19 147 SER B C 1
ATOM 2370 O O . SER B 1 147 ? -4.887 -10.047 18.281 1 68.19 147 SER B O 1
ATOM 2372 N N . ALA B 1 148 ? -5.973 -8.422 17.125 1 54.16 148 ALA B N 1
ATOM 2373 C CA . ALA B 1 148 ? -7.121 -9.289 16.875 1 54.16 148 ALA B CA 1
ATOM 2374 C C . ALA B 1 148 ? -6.785 -10.359 15.836 1 54.16 148 ALA B C 1
ATOM 2376 O O . ALA B 1 148 ? -6.324 -10.047 14.742 1 54.16 148 ALA B O 1
ATOM 2377 N N . THR B 1 149 ? -6.293 -11.453 16.203 1 43.75 149 THR B N 1
ATOM 2378 C CA . THR B 1 149 ? -6.195 -12.602 15.305 1 43.75 149 THR B CA 1
ATOM 2379 C C . THR B 1 149 ? -7.492 -12.789 14.523 1 43.75 149 THR B C 1
ATOM 2381 O O . THR B 1 149 ? -8.562 -12.953 15.109 1 43.75 149 THR B O 1
ATOM 2384 N N . GLN B 1 150 ? -7.562 -12.109 13.469 1 43.31 150 GLN B N 1
ATOM 2385 C CA . GLN B 1 150 ? -8.789 -12.219 12.688 1 43.31 150 GLN B CA 1
ATOM 2386 C C . GLN B 1 150 ? -9.258 -13.664 12.602 1 43.31 150 GLN B C 1
ATOM 2388 O O . GLN B 1 150 ? -8.492 -14.547 12.203 1 43.31 150 GLN B O 1
ATOM 2393 N N . GLN B 1 151 ? -10.039 -14.062 13.477 1 32.5 151 GLN B N 1
ATOM 2394 C CA . GLN B 1 151 ? -10.766 -15.312 13.297 1 32.5 151 GLN B CA 1
ATOM 2395 C C . GLN B 1 151 ? -11.484 -15.352 11.953 1 32.5 151 GLN B C 1
ATOM 2397 O O . GLN B 1 151 ? -12.281 -14.453 11.648 1 32.5 151 GLN B O 1
ATOM 2402 N N . VAL B 1 152 ? -10.805 -15.633 10.859 1 35.16 152 VAL B N 1
ATOM 2403 C CA . VAL B 1 152 ? -11.617 -16.062 9.734 1 35.16 152 VAL B CA 1
ATOM 2404 C C . VAL B 1 152 ? -12.758 -16.953 10.227 1 35.16 152 VAL B C 1
ATOM 2406 O O . VAL B 1 152 ? -12.516 -18.031 10.797 1 35.16 152 VAL B O 1
ATOM 2409 N N . GLY B 1 153 ? -13.805 -16.266 10.586 1 26.47 153 GLY B N 1
ATOM 2410 C CA . GLY B 1 153 ? -14.961 -17.094 10.867 1 26.47 153 GLY B CA 1
ATOM 2411 C C . GLY B 1 153 ? -15.383 -17.953 9.68 1 26.47 153 GLY B C 1
ATOM 2412 O O . GLY B 1 153 ? -15.055 -17.641 8.539 1 26.47 153 GLY B O 1
#

InterPro domains:
  IPR011944 Steroid delta5-4-isomerase [TIGR02246] (8-128)
  IPR032710 NTF2-like domain superfamily [SSF54427] (2-132)
  IPR037401 SnoaL-like domain [PF13474] (12-133)

Nearest PDB structures (foldseek):
  3f7s-assembly1_A-2  TM=9.438E-01  e=5.534E-15  Pseudomonas putida KT2440
  2rfr-assembly1_A  TM=8.421E-01  e=3.468E-08  Novosphingobium aromaticivorans DSM 12444
  2chc-assembly1_C  TM=8.732E-01  e=8.326E-08  Mycobacterium tuberculosis H37Rv
  5ig4-assembly1_F  TM=8.401E-01  e=5.865E-08  Nematostella vectensis
  4ovm-assembly1_A  TM=8.493E-01  e=6.988E-08  Streptomyces carzinostaticus subsp. neocarzinostaticus

pLDDT: mean 91.13, std 12.8, range [26.47, 98.94]

Solvent-accessible surface area (backbone atoms only — not comparable to full-atom values): 15922 Å² total; per-residue (Å²): 131,57,70,65,51,53,51,50,46,51,54,51,54,50,50,52,53,51,42,32,53,20,51,47,65,66,35,61,67,65,47,53,68,41,45,32,69,75,17,40,32,31,44,39,55,60,44,75,60,33,70,20,45,69,50,41,49,54,49,54,51,52,52,50,64,70,43,78,39,77,34,44,53,39,84,38,80,75,44,75,49,74,14,78,50,26,31,38,36,39,32,37,32,45,30,34,28,30,47,97,85,62,49,79,44,67,36,46,32,36,38,38,41,32,31,35,56,53,96,89,35,77,23,32,44,31,38,38,36,29,48,22,22,35,79,88,78,51,34,53,43,57,79,52,49,94,82,55,71,66,70,81,122,131,57,70,66,50,52,50,51,46,51,53,52,53,51,50,53,52,51,41,33,53,20,51,48,65,64,34,61,67,66,47,53,68,42,46,32,69,76,17,41,32,30,45,36,56,61,45,75,61,33,71,21,45,68,50,42,49,53,50,54,51,50,52,50,66,71,43,77,38,75,35,45,55,40,84,37,78,74,44,74,49,75,15,78,51,27,32,38,37,40,31,38,32,45,30,37,28,31,46,99,85,62,49,80,42,65,37,47,32,37,37,37,37,32,31,34,55,53,96,90,37,76,22,33,44,31,39,39,36,29,49,21,23,36,78,90,79,50,35,52,43,58,79,51,48,94,84,54,72,68,69,81,120

Sequence (306 aa):
MNNTTRQDETAIRQLHDAFEQAIGAKDLDRIMAQYAPDVVAFDAVGALQFKGVAEYRAHWQRCFEFCQGEGFFETHELHVDVGGELACSRMLTHCGGPNAEGEMQTAWMRGTRVWARRDGEWKVIHEHFSMPFDMETGQVCMSSTPSATQQVGMNNTTRQDETAIRQLHDAFEQAIGAKDLDRIMAQYAPDVVAFDAVGALQFKGVAEYRAHWQRCFEFCQGEGFFETHELHVDVGGELACSRMLTHCGGPNAEGEMQTAWMRGTRVWARRDGEWKVIHEHFSMPFDMETGQVCMSSTPSATQQVG

Radius of gyration: 18.81 Å; Cα contacts (8 Å, |Δi|>4): 631; chains: 2; bounding box: 49×45×37 Å